Protein AF-A0A926H429-F1 (afdb_monomer)

Mean predicted aligned error: 6.41 Å

Structure (mmCIF, N/CA/C/O backbone):
data_AF-A0A926H429-F1
#
_entry.id   AF-A0A926H429-F1
#
loop_
_atom_site.group_PDB
_atom_site.id
_atom_site.type_symbol
_atom_site.label_atom_id
_atom_site.label_alt_id
_atom_site.label_comp_id
_atom_site.label_asym_id
_atom_site.label_entity_id
_atom_site.label_seq_id
_atom_site.pdbx_PDB_ins_code
_atom_site.Cartn_x
_atom_site.Cartn_y
_atom_site.Cartn_z
_atom_site.occupancy
_atom_site.B_iso_or_equiv
_atom_site.auth_seq_id
_atom_site.auth_comp_id
_atom_site.auth_asym_id
_atom_site.auth_atom_id
_atom_site.pdbx_PDB_model_num
ATOM 1 N N . MET A 1 1 ? 38.463 -1.311 16.384 1.00 54.84 1 MET A N 1
ATOM 2 C CA . MET A 1 1 ? 37.223 -0.515 16.205 1.00 54.84 1 MET A CA 1
ATOM 3 C C . MET A 1 1 ? 37.192 0.296 14.912 1.00 54.84 1 MET A C 1
ATOM 5 O O . MET A 1 1 ? 36.393 -0.049 14.057 1.00 54.84 1 MET A O 1
ATOM 9 N N . LYS A 1 2 ? 38.047 1.313 14.701 1.00 49.75 2 LYS A N 1
ATOM 10 C CA . LYS A 1 2 ? 37.961 2.190 13.506 1.00 49.75 2 LYS A CA 1
ATOM 11 C C . LYS A 1 2 ? 38.057 1.446 12.157 1.00 49.75 2 LYS A C 1
ATOM 13 O O . LYS A 1 2 ? 37.256 1.702 11.272 1.00 49.75 2 LYS A O 1
ATOM 18 N N . ARG A 1 3 ? 38.967 0.470 12.023 1.00 51.28 3 ARG A N 1
ATOM 19 C CA . ARG A 1 3 ? 39.132 -0.330 10.788 1.00 51.28 3 ARG A CA 1
ATOM 20 C C . ARG A 1 3 ? 37.923 -1.220 10.473 1.00 51.28 3 ARG A C 1
ATOM 22 O O . ARG A 1 3 ? 37.506 -1.286 9.328 1.00 51.28 3 ARG A O 1
ATOM 29 N N . THR A 1 4 ? 37.330 -1.843 11.491 1.00 46.50 4 THR A N 1
ATOM 30 C CA . THR A 1 4 ? 36.124 -2.679 11.360 1.00 46.50 4 THR A CA 1
ATOM 31 C C . THR A 1 4 ? 34.907 -1.855 10.940 1.00 46.50 4 THR A C 1
ATOM 33 O O . THR A 1 4 ? 34.153 -2.281 10.075 1.00 46.50 4 THR A O 1
ATOM 36 N N . VAL A 1 5 ? 34.746 -0.650 11.499 1.00 46.00 5 VAL A N 1
ATOM 37 C CA . VAL A 1 5 ? 33.667 0.278 11.117 1.00 46.00 5 VAL A CA 1
ATOM 38 C C . VAL A 1 5 ? 33.829 0.744 9.668 1.00 46.00 5 VAL A C 1
ATOM 40 O O . VAL A 1 5 ? 32.856 0.746 8.924 1.00 46.00 5 VAL A O 1
ATOM 43 N N . ILE A 1 6 ? 35.053 1.066 9.236 1.00 56.59 6 ILE A N 1
ATOM 44 C CA . ILE A 1 6 ? 35.342 1.448 7.843 1.00 56.59 6 ILE A CA 1
ATOM 45 C C . ILE A 1 6 ? 35.036 0.293 6.879 1.00 56.59 6 ILE A C 1
ATOM 47 O O . ILE A 1 6 ? 34.411 0.513 5.848 1.00 56.59 6 ILE A O 1
ATOM 51 N N . LEU A 1 7 ? 35.412 -0.941 7.227 1.00 55.62 7 LEU A N 1
ATOM 52 C CA . LEU A 1 7 ? 35.120 -2.123 6.412 1.00 55.62 7 LEU A CA 1
ATOM 53 C C . LEU A 1 7 ? 33.614 -2.394 6.293 1.00 55.62 7 LEU A C 1
ATOM 55 O O . LEU A 1 7 ? 33.130 -2.661 5.199 1.00 55.62 7 LEU A O 1
ATOM 59 N N . LEU A 1 8 ? 32.859 -2.273 7.389 1.00 49.41 8 LEU A N 1
ATOM 60 C CA . LEU A 1 8 ? 31.399 -2.420 7.373 1.00 49.41 8 LEU A CA 1
ATOM 61 C C . LEU A 1 8 ? 30.715 -1.317 6.557 1.00 49.41 8 LEU A C 1
ATOM 63 O O . LEU A 1 8 ? 29.769 -1.599 5.823 1.00 49.41 8 LEU A O 1
ATOM 67 N N . LEU A 1 9 ? 31.207 -0.078 6.643 1.00 51.53 9 LEU A N 1
ATOM 68 C CA . LEU A 1 9 ? 30.719 1.031 5.822 1.00 51.53 9 LEU A CA 1
ATOM 69 C C . LEU A 1 9 ? 30.998 0.788 4.341 1.00 51.53 9 LEU A C 1
ATOM 71 O O . LEU A 1 9 ? 30.089 0.944 3.536 1.00 51.53 9 LEU A O 1
ATOM 75 N N . LEU A 1 10 ? 32.207 0.349 3.983 1.00 66.94 10 LEU A N 1
ATOM 76 C CA . LEU A 1 10 ? 32.551 0.015 2.601 1.00 66.94 10 LEU A CA 1
ATOM 77 C C . LEU A 1 10 ? 31.688 -1.132 2.073 1.00 66.94 10 LEU A C 1
ATOM 79 O O . LEU A 1 10 ? 31.118 -0.995 1.001 1.00 66.94 10 LEU A O 1
ATOM 83 N N . LEU A 1 11 ? 31.497 -2.206 2.842 1.00 69.44 11 LEU A N 1
ATOM 84 C CA . LEU A 1 11 ? 30.615 -3.314 2.455 1.00 69.44 11 LEU A CA 1
ATOM 85 C C . LEU A 1 11 ? 29.158 -2.870 2.300 1.00 69.44 11 LEU A C 1
ATOM 87 O O . LEU A 1 11 ? 28.489 -3.303 1.367 1.00 69.44 11 LEU A O 1
ATOM 91 N N . THR A 1 12 ? 28.676 -1.979 3.167 1.00 62.28 12 THR A N 1
ATOM 92 C CA . THR A 1 12 ? 27.324 -1.413 3.059 1.00 62.28 12 THR A CA 1
ATOM 93 C C . THR A 1 12 ? 27.204 -0.523 1.824 1.00 62.28 12 THR A C 1
ATOM 95 O O . THR A 1 12 ? 26.247 -0.661 1.075 1.00 62.28 12 THR A O 1
ATOM 98 N N . ILE A 1 13 ? 28.184 0.347 1.561 1.00 69.25 13 ILE A N 1
ATOM 99 C CA . ILE A 1 13 ? 28.213 1.220 0.377 1.00 69.25 13 ILE A CA 1
ATOM 100 C C . ILE A 1 13 ? 28.286 0.381 -0.899 1.00 69.25 13 ILE A C 1
ATOM 102 O O . ILE A 1 13 ? 27.519 0.623 -1.823 1.00 69.25 13 ILE A O 1
ATOM 106 N N . THR A 1 14 ? 29.149 -0.634 -0.946 1.00 71.25 14 THR A N 1
ATOM 107 C CA . THR A 1 14 ? 29.257 -1.562 -2.077 1.00 71.25 14 THR A CA 1
ATOM 108 C C . THR A 1 14 ? 27.971 -2.364 -2.257 1.00 71.25 14 THR A C 1
ATOM 110 O O . THR A 1 14 ? 27.504 -2.492 -3.383 1.00 71.25 14 THR A O 1
ATOM 113 N N . TYR A 1 15 ? 27.347 -2.846 -1.179 1.00 72.25 15 TYR A N 1
ATOM 114 C CA . TYR A 1 15 ? 26.047 -3.516 -1.243 1.00 72.25 15 TYR A CA 1
ATOM 115 C C . TYR A 1 15 ? 24.962 -2.589 -1.798 1.00 72.25 15 TYR A C 1
ATOM 117 O O . TYR A 1 15 ? 24.266 -2.975 -2.727 1.00 72.25 15 TYR A O 1
ATOM 125 N N . LEU A 1 16 ? 24.855 -1.358 -1.290 1.00 63.78 16 LEU A N 1
ATOM 126 C CA . LEU A 1 16 ? 23.903 -0.353 -1.773 1.00 63.78 16 LEU A CA 1
ATOM 127 C C . LEU A 1 16 ? 24.189 0.058 -3.229 1.00 63.78 16 LEU A C 1
ATOM 129 O O . LEU A 1 16 ? 23.260 0.304 -3.996 1.00 63.78 16 LEU A O 1
ATOM 133 N N . ALA A 1 17 ? 25.458 0.096 -3.643 1.00 65.25 17 ALA A N 1
ATOM 134 C CA . ALA A 1 17 ? 25.847 0.361 -5.025 1.00 65.25 17 ALA A CA 1
ATOM 135 C C . ALA A 1 17 ? 25.466 -0.808 -5.949 1.00 65.25 17 ALA A C 1
ATOM 137 O O . ALA A 1 17 ? 24.884 -0.592 -7.004 1.00 65.25 17 ALA A O 1
ATOM 138 N N . ILE A 1 18 ? 25.703 -2.056 -5.540 1.00 68.94 18 ILE A N 1
ATOM 139 C CA . ILE A 1 18 ? 25.273 -3.241 -6.298 1.00 68.94 18 ILE A CA 1
ATOM 140 C C . ILE A 1 18 ? 23.740 -3.317 -6.358 1.00 68.94 18 ILE A C 1
ATOM 142 O O . ILE A 1 18 ? 23.181 -3.589 -7.416 1.00 68.94 18 ILE A O 1
ATOM 146 N N . ASP A 1 19 ? 23.055 -3.035 -5.248 1.00 66.12 19 ASP A N 1
ATOM 147 C CA . ASP A 1 19 ? 21.589 -3.021 -5.144 1.00 66.12 19 ASP A CA 1
ATOM 148 C C . ASP A 1 19 ? 20.951 -1.951 -6.048 1.00 66.12 19 ASP A C 1
ATOM 150 O O . ASP A 1 19 ? 19.854 -2.162 -6.554 1.00 66.12 19 ASP A O 1
ATOM 154 N N . THR A 1 20 ? 21.647 -0.836 -6.303 1.00 64.38 20 THR A N 1
ATOM 155 C CA . THR A 1 20 ? 21.183 0.216 -7.228 1.00 64.38 20 THR A CA 1
ATOM 156 C C . THR A 1 20 ? 21.560 -0.028 -8.686 1.00 64.38 20 THR A C 1
ATOM 158 O O . THR A 1 20 ? 20.794 0.346 -9.573 1.00 64.38 20 THR A O 1
ATOM 161 N N . ILE A 1 21 ? 22.728 -0.623 -8.951 1.00 64.44 21 ILE A N 1
ATOM 162 C CA . ILE A 1 21 ? 23.250 -0.829 -10.313 1.00 64.44 21 ILE A CA 1
ATOM 163 C C . ILE A 1 21 ? 22.661 -2.084 -10.962 1.00 64.44 21 ILE A C 1
ATOM 165 O O . ILE A 1 21 ? 22.561 -2.132 -12.185 1.00 64.44 21 ILE A O 1
ATOM 169 N N . TRP A 1 22 ? 22.249 -3.088 -10.184 1.00 63.03 22 TRP A N 1
ATOM 170 C CA . TRP A 1 22 ? 21.679 -4.319 -10.728 1.00 63.03 22 TRP A CA 1
ATOM 171 C C . TRP A 1 22 ? 20.154 -4.198 -10.880 1.00 63.03 22 TRP A C 1
ATOM 173 O O . TRP A 1 22 ? 19.442 -4.350 -9.882 1.00 63.03 22 TRP A O 1
ATOM 183 N N . PRO A 1 23 ? 19.613 -3.950 -12.092 1.00 60.31 23 PRO A N 1
ATOM 184 C CA . PRO A 1 23 ? 18.172 -3.856 -12.281 1.00 60.31 23 PRO A CA 1
ATOM 185 C C . PRO A 1 23 ? 17.517 -5.185 -11.898 1.00 60.31 23 PRO A C 1
ATOM 187 O O . PRO A 1 23 ? 17.791 -6.234 -12.485 1.00 60.31 23 PRO A O 1
ATOM 190 N N . ARG A 1 24 ? 16.650 -5.145 -10.884 1.00 71.62 24 ARG A N 1
ATOM 191 C CA . ARG A 1 24 ? 15.821 -6.283 -10.487 1.00 71.62 24 ARG A CA 1
ATOM 192 C C . ARG A 1 24 ? 14.430 -6.071 -11.054 1.00 71.62 24 ARG A C 1
ATOM 194 O O . ARG A 1 24 ? 13.595 -5.435 -10.429 1.00 71.62 24 ARG A O 1
ATOM 201 N N . THR A 1 25 ? 14.176 -6.618 -12.235 1.00 78.88 25 THR A N 1
ATOM 202 C CA . THR A 1 25 ? 12.802 -6.735 -12.724 1.00 78.88 25 THR A CA 1
ATOM 203 C C . THR A 1 25 ? 12.185 -8.020 -12.184 1.00 78.88 25 THR A C 1
ATOM 205 O O . THR A 1 25 ? 12.783 -9.104 -12.211 1.00 78.88 25 THR A O 1
ATOM 208 N N . SER A 1 26 ? 10.973 -7.907 -11.667 1.00 82.75 26 SER A N 1
ATOM 209 C CA . SER A 1 26 ? 10.208 -9.000 -11.090 1.00 82.75 26 SER A CA 1
ATOM 210 C C . SER A 1 26 ? 8.850 -9.119 -11.770 1.00 82.75 26 SER A C 1
ATOM 212 O O . SER A 1 26 ? 8.346 -8.180 -12.386 1.00 82.75 26 SER A O 1
ATOM 214 N N . ASN A 1 27 ? 8.271 -10.312 -11.700 1.00 88.50 27 ASN A N 1
ATOM 215 C CA . ASN A 1 27 ? 6.869 -10.482 -12.023 1.00 88.50 27 ASN A CA 1
ATOM 216 C C . ASN A 1 27 ? 6.051 -9.956 -10.839 1.00 88.50 27 ASN A C 1
ATOM 218 O O . ASN A 1 27 ? 6.129 -10.521 -9.747 1.00 88.50 27 ASN A O 1
ATOM 222 N N . LEU A 1 28 ? 5.261 -8.903 -11.055 1.00 88.81 28 LEU A N 1
ATOM 223 C CA . LEU A 1 28 ? 4.440 -8.298 -10.001 1.00 88.81 28 LEU A CA 1
ATOM 224 C C . LEU A 1 28 ? 3.386 -9.258 -9.445 1.00 88.81 28 LEU A C 1
ATOM 226 O O . LEU A 1 28 ? 2.867 -9.036 -8.358 1.00 88.81 28 LEU A O 1
ATOM 230 N N . ARG A 1 29 ? 3.070 -10.327 -10.179 1.00 91.81 29 ARG A N 1
ATOM 231 C CA . ARG A 1 29 ? 2.096 -11.351 -9.787 1.00 91.81 29 ARG A CA 1
ATOM 232 C C . ARG A 1 29 ? 2.668 -12.353 -8.775 1.00 91.81 29 ARG A C 1
ATOM 234 O O . ARG A 1 29 ? 1.898 -13.022 -8.086 1.00 91.81 29 ARG A O 1
ATOM 241 N N . ASP A 1 30 ? 3.995 -12.412 -8.633 1.00 89.75 30 ASP A N 1
ATOM 242 C CA . ASP A 1 30 ? 4.717 -13.353 -7.767 1.00 89.75 30 ASP A CA 1
ATOM 243 C C . ASP A 1 30 ? 4.874 -12.818 -6.328 1.00 89.75 30 ASP A C 1
ATOM 245 O O . ASP A 1 30 ? 5.980 -12.768 -5.777 1.00 89.75 30 ASP A O 1
ATOM 249 N N . PHE A 1 31 ? 3.770 -12.416 -5.698 1.00 92.31 31 PHE A N 1
ATOM 250 C CA . PHE A 1 31 ? 3.749 -12.007 -4.291 1.00 92.31 31 PHE A CA 1
ATOM 251 C C . PHE A 1 31 ? 3.086 -13.062 -3.404 1.00 92.31 31 PHE A C 1
ATOM 253 O O . PHE A 1 31 ? 2.260 -13.858 -3.847 1.00 92.31 31 PHE A O 1
ATOM 260 N N . LYS A 1 32 ? 3.424 -13.061 -2.111 1.00 93.88 32 LYS A N 1
ATOM 261 C CA . LYS A 1 32 ? 2.767 -13.915 -1.114 1.00 93.88 32 LYS A CA 1
ATOM 262 C C . LYS A 1 32 ? 1.622 -13.136 -0.463 1.00 93.88 32 LYS A C 1
ATOM 264 O O . LYS A 1 32 ? 1.904 -12.226 0.317 1.00 93.88 32 LYS A O 1
ATOM 269 N N . PRO A 1 33 ? 0.344 -13.469 -0.726 1.00 94.44 33 PRO A N 1
ATOM 270 C CA . PRO A 1 33 ? -0.780 -12.647 -0.276 1.00 94.44 33 PRO A CA 1
ATOM 271 C C . PRO A 1 33 ? -0.846 -12.502 1.249 1.00 94.44 33 PRO A C 1
ATOM 273 O O . PRO A 1 33 ? -1.168 -11.427 1.738 1.00 94.44 33 PRO A O 1
ATOM 276 N N . ALA A 1 34 ? -0.478 -13.543 2.004 1.00 93.75 34 ALA A N 1
ATOM 277 C CA . ALA A 1 34 ? -0.443 -13.488 3.467 1.00 93.75 34 ALA A CA 1
ATOM 278 C C . ALA A 1 34 ? 0.632 -12.524 4.005 1.00 93.75 34 ALA A C 1
ATOM 280 O O . ALA A 1 34 ? 0.371 -11.766 4.938 1.00 93.75 34 ALA A O 1
ATOM 281 N N . ASP A 1 35 ? 1.824 -12.511 3.397 1.00 94.00 35 ASP A N 1
ATOM 282 C CA . ASP A 1 35 ? 2.909 -11.615 3.813 1.00 94.00 35 ASP A CA 1
ATOM 283 C C . ASP A 1 35 ? 2.564 -10.155 3.506 1.00 94.00 35 ASP A C 1
ATOM 285 O O . ASP A 1 35 ? 2.779 -9.280 4.348 1.00 94.00 35 ASP A O 1
ATOM 289 N N . VAL A 1 36 ? 1.994 -9.904 2.322 1.00 95.19 36 VAL A N 1
ATOM 290 C CA . VAL A 1 36 ? 1.543 -8.569 1.908 1.00 95.19 36 VAL A CA 1
ATOM 291 C C . VAL A 1 36 ? 0.416 -8.082 2.818 1.00 95.19 36 VAL A C 1
ATOM 293 O O . VAL A 1 36 ? 0.510 -6.975 3.338 1.00 95.19 36 VAL A O 1
ATOM 296 N N . ALA A 1 37 ? -0.593 -8.911 3.103 1.00 94.81 37 ALA A N 1
ATOM 297 C CA . ALA A 1 37 ? -1.701 -8.542 3.984 1.00 94.81 37 ALA A CA 1
ATOM 298 C C . ALA A 1 37 ? -1.254 -8.198 5.408 1.00 94.81 37 ALA A C 1
ATOM 300 O O . ALA A 1 37 ? -1.692 -7.188 5.969 1.00 94.81 37 ALA A O 1
ATOM 301 N N . ARG A 1 38 ? -0.347 -9.003 5.975 1.00 95.38 38 ARG A N 1
ATOM 302 C CA . ARG A 1 38 ? 0.221 -8.739 7.299 1.00 95.38 38 ARG A CA 1
ATOM 303 C C . ARG A 1 38 ? 0.955 -7.400 7.315 1.00 95.38 38 ARG A C 1
ATOM 305 O O . ARG A 1 38 ? 0.688 -6.583 8.189 1.00 95.38 38 ARG A O 1
ATOM 312 N N . LEU A 1 39 ? 1.853 -7.166 6.352 1.00 93.06 39 LEU A N 1
ATOM 313 C CA . LEU A 1 39 ? 2.643 -5.932 6.264 1.00 93.06 39 LEU A CA 1
ATOM 314 C C . LEU A 1 39 ? 1.777 -4.694 5.990 1.00 93.06 39 LEU A C 1
ATOM 316 O O . LEU A 1 39 ? 2.037 -3.646 6.576 1.00 93.06 39 LEU A O 1
ATOM 320 N N . ASP A 1 40 ? 0.743 -4.815 5.156 1.00 93.12 40 ASP A N 1
ATOM 321 C CA . ASP A 1 40 ? -0.223 -3.746 4.873 1.00 93.12 40 ASP A CA 1
ATOM 322 C C . ASP A 1 40 ? -0.997 -3.373 6.149 1.00 93.12 40 ASP A C 1
ATOM 324 O O . ASP A 1 40 ? -1.024 -2.209 6.550 1.00 93.12 40 ASP A O 1
ATOM 328 N N . THR A 1 41 ? -1.508 -4.365 6.885 1.00 94.25 41 THR A N 1
ATOM 329 C CA . THR A 1 41 ? -2.197 -4.136 8.170 1.00 94.25 41 THR A CA 1
ATOM 330 C C . THR A 1 41 ? -1.282 -3.470 9.196 1.00 94.25 41 THR A C 1
ATOM 332 O O . THR A 1 41 ? -1.626 -2.462 9.817 1.00 94.25 41 THR A O 1
ATOM 335 N N . GLU A 1 42 ? -0.085 -4.023 9.356 1.00 92.50 42 GLU A N 1
ATOM 336 C CA . GLU A 1 42 ? 0.951 -3.527 10.250 1.00 92.50 42 GLU A CA 1
ATOM 337 C C . GLU A 1 42 ? 1.342 -2.074 9.942 1.00 92.50 42 GLU A C 1
ATOM 339 O O . GLU A 1 42 ? 1.545 -1.274 10.864 1.00 92.50 42 GLU A O 1
ATOM 344 N N . MET A 1 43 ? 1.431 -1.736 8.654 1.00 91.94 43 MET A N 1
ATOM 345 C CA . MET A 1 43 ? 1.688 -0.387 8.165 1.00 91.94 43 MET A CA 1
ATOM 346 C C . MET A 1 43 ? 0.533 0.557 8.518 1.00 91.94 43 MET A C 1
ATOM 348 O O . MET A 1 43 ? 0.787 1.652 9.027 1.00 91.94 43 MET A O 1
ATOM 352 N N . TRP A 1 44 ? -0.725 0.153 8.296 1.00 91.25 44 TRP A N 1
ATOM 353 C CA . TRP A 1 44 ? -1.901 0.971 8.633 1.00 91.25 44 TRP A CA 1
ATOM 354 C C . TRP A 1 44 ? -1.927 1.283 10.122 1.00 91.25 44 TRP A C 1
ATOM 356 O O . TRP A 1 44 ? -2.103 2.440 10.512 1.00 91.25 44 TRP A O 1
ATOM 366 N N . GLN A 1 45 ? -1.694 0.268 10.951 1.00 91.75 45 GLN A N 1
ATOM 367 C CA . GLN A 1 45 ? -1.654 0.433 12.395 1.00 91.75 45 GLN A CA 1
ATOM 368 C C . GLN A 1 45 ? -0.575 1.441 12.805 1.00 91.75 45 GLN A C 1
ATOM 370 O O . GLN A 1 45 ? -0.871 2.401 13.513 1.00 91.75 45 GLN A O 1
ATOM 375 N N . SER A 1 46 ? 0.657 1.307 12.303 1.00 88.12 46 SER A N 1
ATOM 376 C CA . SER A 1 46 ? 1.733 2.262 12.605 1.00 88.12 46 SER A CA 1
ATOM 377 C C . SER A 1 46 ? 1.465 3.672 12.085 1.00 88.12 46 SER A C 1
ATOM 379 O O . SER A 1 46 ? 1.854 4.641 12.742 1.00 88.12 46 SER A O 1
ATOM 381 N N . TYR A 1 47 ? 0.814 3.811 10.927 1.00 84.38 47 TYR A N 1
ATOM 382 C CA . TYR A 1 47 ? 0.427 5.109 10.378 1.00 84.38 47 TYR A CA 1
ATOM 383 C C . TYR A 1 47 ? -0.526 5.848 11.320 1.00 84.38 47 TYR A C 1
ATOM 385 O O . TYR A 1 47 ? -0.292 7.016 11.649 1.00 84.38 47 TYR A O 1
ATOM 393 N N . TYR A 1 48 ? -1.555 5.160 11.816 1.00 84.12 48 TYR A N 1
ATOM 394 C CA . TYR A 1 48 ? -2.538 5.766 12.712 1.00 84.12 48 TYR A CA 1
ATOM 395 C C . TYR A 1 48 ? -2.041 5.923 14.152 1.00 84.12 48 TYR A C 1
ATOM 397 O O . TYR A 1 48 ? -2.340 6.945 14.772 1.00 84.12 48 TYR A O 1
ATOM 405 N N . ASP A 1 49 ? -1.185 5.017 14.627 1.00 86.62 49 ASP A N 1
ATOM 406 C CA . ASP A 1 49 ? -0.471 5.130 15.908 1.00 86.62 49 ASP A CA 1
ATOM 407 C C . ASP A 1 49 ? 0.656 6.184 15.879 1.00 86.62 49 ASP A C 1
ATOM 409 O O . ASP A 1 49 ? 1.312 6.424 16.893 1.00 86.62 49 ASP A O 1
ATOM 413 N N . ARG A 1 50 ? 0.926 6.804 14.719 1.00 84.38 50 ARG A N 1
ATOM 414 C CA . ARG A 1 50 ? 2.010 7.783 14.494 1.00 84.38 50 ARG A CA 1
ATOM 415 C C . ARG A 1 50 ? 3.417 7.240 14.797 1.00 84.38 50 ARG A C 1
ATOM 417 O O . ARG A 1 50 ? 4.328 7.997 15.133 1.00 84.38 50 ARG A O 1
ATOM 424 N N . LYS A 1 51 ? 3.634 5.935 14.612 1.00 82.50 51 LYS A N 1
ATOM 425 C CA . LYS A 1 51 ? 4.923 5.248 14.816 1.00 82.50 51 LYS A CA 1
ATOM 426 C C . LYS A 1 51 ? 5.815 5.374 13.576 1.00 82.50 51 LYS A C 1
ATOM 428 O O . LYS A 1 51 ? 6.012 4.411 12.844 1.00 82.50 51 LYS A O 1
ATOM 433 N N . GLN A 1 52 ? 6.362 6.566 13.335 1.00 78.44 52 GLN A N 1
ATOM 434 C CA . GLN A 1 52 ? 7.037 6.935 12.075 1.00 78.44 52 GLN A CA 1
ATOM 435 C C . GLN A 1 52 ? 8.194 6.007 11.662 1.00 78.44 52 GLN A C 1
ATOM 437 O O . GLN A 1 52 ? 8.228 5.553 10.522 1.00 78.44 52 GLN A O 1
ATOM 442 N N . ALA A 1 53 ? 9.120 5.682 12.573 1.00 80.31 53 ALA A N 1
ATOM 443 C CA . ALA A 1 53 ? 10.249 4.800 12.251 1.00 80.31 53 ALA A CA 1
ATOM 444 C C . ALA A 1 53 ? 9.780 3.383 11.870 1.00 80.31 53 ALA A C 1
ATOM 446 O O . ALA A 1 53 ? 10.250 2.808 10.888 1.00 80.31 53 ALA A O 1
ATOM 447 N N . LYS A 1 54 ? 8.796 2.854 12.610 1.00 84.38 54 LYS A N 1
ATOM 448 C CA . LYS A 1 54 ? 8.186 1.547 12.337 1.00 84.38 54 LYS A CA 1
ATOM 449 C C . LYS A 1 54 ? 7.424 1.556 11.008 1.00 84.38 54 LYS A C 1
ATOM 451 O O . LYS A 1 54 ? 7.586 0.632 10.221 1.00 84.38 54 LYS A O 1
ATOM 456 N N . LEU A 1 55 ? 6.674 2.626 10.737 1.00 78.69 55 LEU A N 1
ATOM 457 C CA . LEU A 1 55 ? 5.945 2.837 9.486 1.00 78.69 55 LEU A CA 1
ATOM 458 C C . LEU A 1 55 ? 6.879 2.815 8.271 1.00 78.69 55 LEU A C 1
ATOM 460 O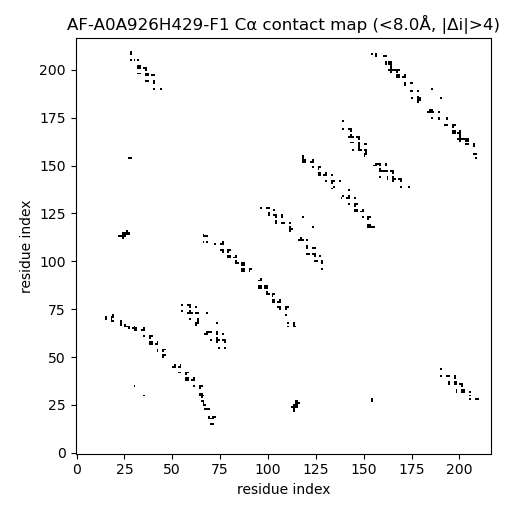 O . LEU A 1 55 ? 6.581 2.132 7.298 1.00 78.69 55 LEU A O 1
ATOM 464 N N . ILE A 1 56 ? 8.008 3.533 8.324 1.00 81.94 56 ILE A N 1
ATOM 465 C CA . ILE A 1 56 ? 8.984 3.549 7.221 1.00 81.94 56 ILE A CA 1
ATOM 466 C C . ILE A 1 56 ? 9.512 2.135 6.972 1.00 81.94 56 ILE A C 1
ATOM 468 O O . ILE A 1 56 ? 9.523 1.676 5.832 1.00 81.94 56 ILE A O 1
ATOM 472 N N . TRP A 1 57 ? 9.899 1.421 8.031 1.00 87.06 57 TRP A N 1
ATOM 473 C CA . TRP A 1 57 ? 10.384 0.048 7.899 1.00 87.06 57 TRP A CA 1
ATOM 474 C C . TRP A 1 57 ? 9.316 -0.900 7.327 1.00 87.06 57 TRP A C 1
ATOM 476 O O . TRP A 1 57 ? 9.629 -1.727 6.469 1.00 87.06 57 TRP A O 1
ATOM 486 N N . GLN A 1 58 ? 8.055 -0.760 7.744 1.00 89.19 58 GLN A N 1
ATOM 487 C CA . GLN A 1 58 ? 6.935 -1.562 7.238 1.00 89.19 58 GLN A CA 1
ATOM 488 C C . GLN A 1 58 ? 6.597 -1.239 5.780 1.00 89.19 58 GLN A C 1
ATOM 490 O O . GLN A 1 58 ? 6.394 -2.168 5.011 1.00 89.19 58 GLN A O 1
ATOM 495 N N . LEU A 1 59 ? 6.619 0.035 5.371 1.00 85.94 59 LEU A N 1
ATOM 496 C CA . LEU A 1 59 ? 6.453 0.452 3.971 1.00 85.94 59 LEU A CA 1
ATOM 497 C C . LEU A 1 59 ? 7.537 -0.151 3.074 1.00 85.94 59 LEU A C 1
ATOM 499 O O . LEU A 1 59 ? 7.243 -0.745 2.040 1.00 85.94 59 LEU A O 1
ATOM 503 N N . VAL A 1 60 ? 8.800 -0.038 3.492 1.00 88.38 60 VAL A N 1
ATOM 504 C CA . VAL A 1 60 ? 9.928 -0.618 2.754 1.00 88.38 60 VAL A CA 1
ATOM 505 C C . VAL A 1 60 ? 9.785 -2.137 2.668 1.00 88.38 60 VAL A C 1
ATOM 507 O O . VAL A 1 60 ? 9.956 -2.715 1.597 1.00 88.38 60 VAL A O 1
ATOM 510 N N . SER A 1 61 ? 9.423 -2.792 3.771 1.00 89.88 61 SER A N 1
ATOM 511 C CA . SER A 1 61 ? 9.204 -4.241 3.802 1.00 89.88 61 SER A CA 1
ATOM 512 C C . SER A 1 61 ? 8.029 -4.668 2.920 1.00 89.88 61 SER A C 1
ATOM 514 O O . SER A 1 61 ? 8.140 -5.675 2.225 1.00 89.88 61 SER A O 1
ATOM 516 N N . LEU A 1 62 ? 6.942 -3.891 2.897 1.00 89.38 62 LEU A N 1
ATOM 517 C CA . LEU A 1 62 ? 5.767 -4.124 2.060 1.00 89.38 62 LEU A CA 1
ATOM 518 C C . LEU A 1 62 ? 6.135 -4.075 0.577 1.00 89.38 62 LEU A C 1
ATOM 520 O O . LEU A 1 62 ? 5.890 -5.045 -0.132 1.00 89.38 62 LEU A O 1
ATOM 524 N N . PHE A 1 63 ? 6.813 -3.019 0.119 1.00 89.81 63 PHE A N 1
ATOM 525 C CA . PHE A 1 63 ? 7.230 -2.921 -1.286 1.00 89.81 63 PHE A CA 1
ATOM 526 C C . PHE A 1 63 ? 8.193 -4.033 -1.697 1.00 89.81 63 PHE A C 1
ATOM 528 O O . PHE A 1 63 ? 8.163 -4.508 -2.830 1.00 89.81 63 PHE A O 1
ATOM 535 N N . ARG A 1 64 ? 9.032 -4.502 -0.773 1.00 90.62 64 ARG A N 1
ATOM 536 C CA . ARG A 1 64 ? 9.900 -5.658 -1.018 1.00 90.62 64 ARG A CA 1
ATOM 537 C C . ARG A 1 64 ? 9.121 -6.968 -1.084 1.00 90.62 64 ARG A C 1
ATOM 539 O O . ARG A 1 64 ? 9.435 -7.804 -1.923 1.00 90.62 64 ARG A O 1
ATOM 546 N N . ALA A 1 65 ? 8.129 -7.163 -0.220 1.00 87.94 65 ALA A N 1
ATOM 547 C CA . ALA A 1 65 ? 7.301 -8.367 -0.214 1.00 87.94 65 ALA A CA 1
ATOM 548 C C . ALA A 1 65 ? 6.377 -8.436 -1.437 1.00 87.94 65 ALA A C 1
ATOM 550 O O . ALA A 1 65 ? 6.182 -9.511 -2.001 1.00 87.94 65 ALA A O 1
ATOM 551 N N . GLN A 1 66 ? 5.840 -7.290 -1.850 1.00 85.12 66 GLN A N 1
ATOM 552 C CA . GLN A 1 66 ? 4.887 -7.189 -2.945 1.00 85.12 66 GLN A CA 1
ATOM 553 C C . GLN A 1 66 ? 5.576 -7.135 -4.314 1.00 85.12 66 GLN A C 1
ATOM 555 O O . GLN A 1 66 ? 5.154 -7.821 -5.236 1.00 85.12 66 GLN A O 1
ATOM 560 N N . TYR A 1 67 ? 6.655 -6.356 -4.445 1.00 83.31 67 TYR A N 1
ATOM 561 C CA . TYR A 1 67 ? 7.275 -6.041 -5.742 1.00 83.31 67 TYR A CA 1
ATOM 562 C C . TYR A 1 67 ? 8.718 -6.525 -5.866 1.00 83.31 67 TYR A C 1
ATOM 564 O O . TYR A 1 67 ? 9.399 -6.204 -6.836 1.00 83.31 67 TYR A O 1
ATOM 572 N N . ARG A 1 68 ? 9.237 -7.236 -4.855 1.00 84.44 68 ARG A N 1
ATOM 573 C CA . ARG A 1 68 ? 10.627 -7.730 -4.808 1.00 84.44 68 ARG A CA 1
ATOM 574 C C . ARG A 1 68 ? 11.679 -6.638 -5.043 1.00 84.44 68 ARG A C 1
ATOM 576 O O . ARG A 1 68 ? 12.803 -6.940 -5.447 1.00 84.44 68 ARG A O 1
ATOM 583 N N . ALA A 1 69 ? 11.316 -5.392 -4.739 1.00 83.56 69 ALA A N 1
ATOM 584 C CA . ALA A 1 69 ? 12.143 -4.219 -4.958 1.00 83.56 69 ALA A CA 1
ATOM 585 C C . ALA A 1 69 ? 13.476 -4.303 -4.201 1.00 83.56 69 ALA A C 1
ATOM 587 O O . ALA A 1 69 ? 13.589 -4.925 -3.136 1.00 83.56 69 ALA A O 1
ATOM 588 N N . SER A 1 70 ? 14.493 -3.635 -4.737 1.00 85.56 70 SER A N 1
ATOM 589 C CA . SER A 1 70 ? 15.751 -3.371 -4.034 1.00 85.56 70 SER A CA 1
ATOM 590 C C . SER A 1 70 ? 15.487 -2.590 -2.731 1.00 85.56 70 SER A C 1
ATOM 592 O O . SER A 1 70 ? 14.427 -1.978 -2.557 1.00 85.56 70 SER A O 1
ATOM 594 N N . TRP A 1 71 ? 16.404 -2.628 -1.761 1.00 82.69 71 TRP A N 1
ATOM 595 C CA . TRP A 1 71 ? 16.226 -1.845 -0.526 1.00 82.69 71 TRP A CA 1
ATOM 596 C C . TRP A 1 71 ? 16.235 -0.348 -0.824 1.00 82.69 71 TRP A C 1
ATOM 598 O O . TRP A 1 71 ? 15.471 0.417 -0.223 1.00 82.69 71 TRP A O 1
ATOM 608 N N . VAL A 1 72 ? 17.068 0.063 -1.779 1.00 85.81 72 VAL A N 1
ATOM 609 C CA . VAL A 1 72 ? 17.164 1.463 -2.185 1.00 85.81 72 VAL A CA 1
ATOM 610 C C . VAL A 1 72 ? 15.887 1.924 -2.881 1.00 85.81 72 VAL A C 1
ATOM 612 O O . VAL A 1 72 ? 15.323 2.944 -2.480 1.00 85.81 72 VAL A O 1
ATOM 615 N N . ASP A 1 73 ? 15.375 1.176 -3.858 1.00 87.50 73 ASP A N 1
ATOM 616 C CA . ASP A 1 73 ? 14.151 1.569 -4.564 1.00 87.50 73 ASP A CA 1
ATOM 617 C C . ASP A 1 73 ? 12.932 1.516 -3.643 1.00 87.50 73 ASP A C 1
ATOM 619 O O . ASP A 1 73 ? 12.130 2.446 -3.658 1.00 87.50 73 ASP A O 1
ATOM 623 N N . ALA A 1 74 ? 12.830 0.516 -2.761 1.00 88.81 74 ALA A N 1
ATOM 624 C CA . ALA A 1 74 ? 11.774 0.464 -1.749 1.00 88.81 74 ALA A CA 1
ATOM 625 C C . ALA A 1 74 ? 11.801 1.681 -0.810 1.00 88.81 74 ALA A C 1
ATOM 627 O O . ALA A 1 74 ? 10.754 2.243 -0.489 1.00 88.81 74 ALA A O 1
ATOM 628 N N . THR A 1 75 ? 12.990 2.148 -0.422 1.00 88.75 75 THR A N 1
ATOM 629 C CA . THR A 1 75 ? 13.138 3.363 0.396 1.00 88.75 75 THR A CA 1
ATOM 630 C C . THR A 1 75 ? 12.730 4.617 -0.375 1.00 88.75 75 THR A C 1
ATOM 632 O O . THR A 1 75 ? 12.027 5.476 0.161 1.00 88.75 75 THR A O 1
ATOM 635 N N . ARG A 1 76 ? 13.118 4.726 -1.652 1.00 92.06 76 ARG A N 1
ATOM 636 C CA . ARG A 1 76 ? 12.724 5.852 -2.516 1.00 92.06 76 ARG A CA 1
ATOM 637 C C . ARG A 1 76 ? 11.214 5.866 -2.754 1.00 92.06 76 ARG A C 1
ATOM 639 O O . ARG A 1 76 ? 10.607 6.930 -2.660 1.00 92.06 76 ARG A O 1
ATOM 646 N N . MET A 1 77 ? 10.607 4.703 -2.984 1.00 91.25 77 MET A N 1
ATOM 647 C CA . MET A 1 77 ? 9.156 4.543 -3.089 1.00 91.25 77 MET A CA 1
ATOM 648 C C . MET A 1 77 ? 8.455 4.982 -1.799 1.00 91.25 77 MET A C 1
ATOM 650 O O . MET A 1 77 ? 7.546 5.806 -1.858 1.00 91.25 77 MET A O 1
ATOM 654 N N . ALA A 1 78 ? 8.929 4.533 -0.632 1.00 88.75 78 ALA A N 1
ATOM 655 C CA . ALA A 1 78 ? 8.371 4.925 0.666 1.00 88.75 78 ALA A CA 1
ATOM 656 C C . ALA A 1 78 ? 8.464 6.432 0.918 1.00 88.75 78 ALA A C 1
ATOM 658 O O . ALA A 1 78 ? 7.508 7.042 1.398 1.00 88.75 78 ALA A O 1
ATOM 659 N N . TYR A 1 79 ? 9.584 7.052 0.544 1.00 89.38 79 TYR A N 1
ATOM 660 C CA . TYR A 1 79 ? 9.752 8.497 0.640 1.00 89.38 79 TYR A CA 1
ATOM 661 C C . TYR A 1 79 ? 8.734 9.255 -0.228 1.00 89.38 79 TYR A C 1
ATOM 663 O O . TYR A 1 79 ? 8.084 10.183 0.260 1.00 89.38 79 TYR A O 1
ATOM 671 N N . GLN A 1 80 ? 8.550 8.850 -1.489 1.00 92.75 80 GLN A N 1
ATOM 672 C CA . GLN A 1 80 ? 7.600 9.507 -2.395 1.00 92.75 80 GLN A CA 1
ATOM 673 C C . GLN A 1 80 ? 6.144 9.291 -1.969 1.00 92.75 80 GLN A C 1
ATOM 675 O O . GLN A 1 80 ? 5.382 10.257 -1.910 1.00 92.75 80 GLN A O 1
ATOM 680 N N . ALA A 1 81 ? 5.779 8.068 -1.576 1.00 88.06 81 ALA A N 1
ATOM 681 C CA . ALA A 1 81 ? 4.455 7.760 -1.037 1.00 88.06 81 ALA A CA 1
ATOM 682 C C . ALA A 1 81 ? 4.155 8.584 0.230 1.00 88.06 81 ALA A C 1
ATOM 684 O O . ALA A 1 81 ? 3.082 9.176 0.360 1.00 88.06 81 ALA A O 1
ATOM 685 N N . GLY A 1 82 ? 5.132 8.714 1.136 1.00 86.25 82 GLY A N 1
ATOM 686 C CA . GLY A 1 82 ? 5.011 9.549 2.332 1.00 86.25 82 GLY A CA 1
ATOM 687 C C . GLY A 1 82 ? 4.797 11.033 2.013 1.00 86.25 82 GLY A C 1
ATOM 688 O O . GLY A 1 82 ? 3.935 11.679 2.617 1.00 86.25 82 GLY A O 1
ATOM 689 N N . ARG A 1 83 ? 5.530 11.580 1.033 1.00 89.50 83 ARG A N 1
ATOM 690 C CA . ARG A 1 83 ? 5.334 12.964 0.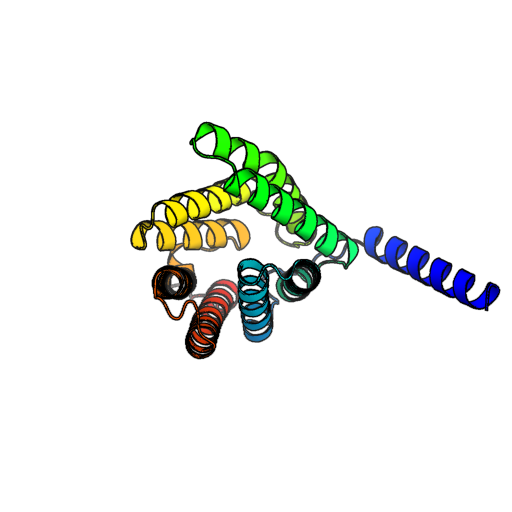563 1.00 89.50 83 ARG A CA 1
ATOM 691 C C . ARG A 1 83 ? 3.958 13.171 -0.054 1.00 89.50 83 ARG A C 1
ATOM 693 O O . ARG A 1 83 ? 3.286 14.138 0.303 1.00 89.50 83 ARG A O 1
ATOM 700 N N . ALA A 1 84 ? 3.536 12.260 -0.929 1.00 90.44 84 ALA A N 1
ATOM 701 C CA . ALA A 1 84 ? 2.217 12.276 -1.548 1.00 90.44 84 ALA A CA 1
ATOM 702 C C . ALA A 1 84 ? 1.113 12.313 -0.477 1.00 90.44 84 ALA A C 1
ATOM 704 O O . ALA A 1 84 ? 0.257 13.201 -0.492 1.00 90.44 84 ALA A O 1
ATOM 705 N N . ALA A 1 85 ? 1.194 11.423 0.517 1.00 85.56 85 ALA A N 1
ATOM 706 C CA . ALA A 1 85 ? 0.238 11.357 1.617 1.00 85.56 85 ALA A CA 1
ATOM 707 C C . ALA A 1 85 ? 0.217 12.641 2.467 1.00 85.56 85 ALA A C 1
ATOM 709 O O . ALA A 1 85 ? -0.857 13.110 2.848 1.00 85.56 85 ALA A O 1
ATOM 710 N N . PHE A 1 86 ? 1.376 13.244 2.754 1.00 85.81 86 PHE A N 1
ATOM 711 C CA . PHE A 1 86 ? 1.447 14.499 3.512 1.00 85.81 86 PHE A CA 1
ATOM 712 C C . PHE A 1 86 ? 0.820 15.673 2.748 1.00 85.81 86 PHE A C 1
ATOM 714 O O . PHE A 1 86 ? 0.032 16.431 3.316 1.00 85.81 86 PHE A O 1
ATOM 721 N N . VAL A 1 87 ? 1.115 15.795 1.450 1.00 90.19 87 VAL A N 1
ATOM 722 C CA . VAL A 1 87 ? 0.516 16.820 0.582 1.00 90.19 87 VAL A CA 1
ATOM 723 C C . VAL A 1 87 ? -0.998 16.632 0.500 1.00 90.19 87 VAL A C 1
ATOM 725 O O . VAL A 1 87 ? -1.745 17.586 0.718 1.00 90.19 87 VAL A O 1
ATOM 728 N N . PHE A 1 88 ? -1.469 15.398 0.301 1.00 89.31 88 PHE A N 1
ATOM 729 C CA . PHE A 1 88 ? -2.900 15.095 0.256 1.00 89.31 88 PHE A CA 1
ATOM 730 C C . PHE A 1 88 ? -3.612 15.379 1.583 1.00 89.31 88 PHE A C 1
ATOM 732 O O . PHE A 1 88 ? -4.744 15.873 1.597 1.00 89.31 88 PHE A O 1
ATOM 739 N N . LYS A 1 89 ? -2.971 15.062 2.714 1.00 85.50 89 LYS A N 1
ATOM 740 C CA . LYS A 1 89 ? -3.497 15.321 4.061 1.00 85.50 89 LYS A CA 1
ATOM 741 C C . LYS A 1 89 ? -3.724 16.812 4.312 1.00 85.50 89 LYS A C 1
ATOM 743 O O . LYS A 1 89 ? -4.721 17.161 4.935 1.00 85.50 89 LYS A O 1
ATOM 748 N N . ASN A 1 90 ? -2.821 17.666 3.833 1.00 87.69 90 ASN A N 1
ATOM 749 C CA . ASN A 1 90 ? -2.906 19.114 4.033 1.00 87.69 90 ASN A CA 1
ATOM 750 C C . ASN A 1 90 ? -3.798 19.816 2.998 1.00 87.69 90 ASN A C 1
ATOM 752 O O . ASN A 1 90 ? -4.283 20.916 3.262 1.00 87.69 90 ASN A O 1
ATOM 756 N N . GLY A 1 91 ? -4.024 19.196 1.838 1.00 90.12 91 GLY A N 1
ATOM 757 C CA . GLY A 1 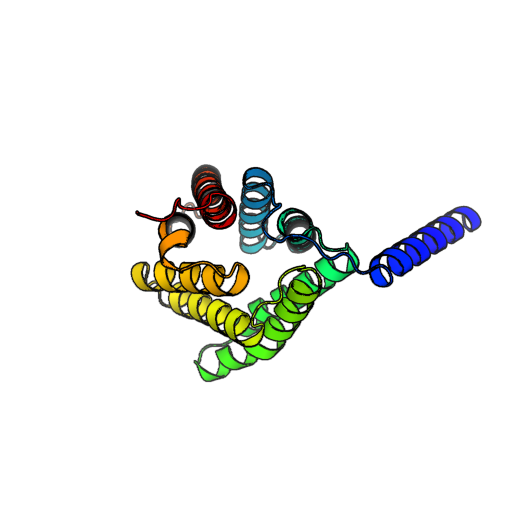91 ? -4.910 19.727 0.807 1.00 90.12 91 GLY A CA 1
ATOM 758 C C . GLY A 1 91 ? -6.378 19.733 1.236 1.00 90.12 91 GLY A C 1
ATOM 759 O O . GLY A 1 91 ? -6.853 18.796 1.886 1.00 90.12 91 GLY A O 1
ATOM 760 N N . LYS A 1 92 ? -7.122 20.770 0.838 1.00 90.88 92 LYS A N 1
ATOM 761 C CA . LYS A 1 92 ? -8.555 20.923 1.157 1.00 90.88 92 LYS A CA 1
ATOM 762 C C . LYS A 1 92 ? -9.433 21.032 -0.085 1.00 90.88 92 LYS A C 1
ATOM 764 O O . LYS A 1 92 ? -10.608 20.690 -0.020 1.00 90.88 92 LYS A O 1
ATOM 769 N N . THR A 1 93 ? -8.867 21.474 -1.200 1.00 91.81 93 THR A N 1
ATOM 770 C CA . THR A 1 93 ? -9.576 21.677 -2.465 1.00 91.81 93 THR A CA 1
ATOM 771 C C . THR A 1 93 ? -9.152 20.644 -3.514 1.00 91.81 93 THR A C 1
ATOM 773 O O . THR A 1 93 ? -8.062 20.078 -3.403 1.00 91.81 93 THR A O 1
ATOM 776 N N . PRO A 1 94 ? -9.959 20.416 -4.570 1.00 89.50 94 PRO A N 1
ATOM 777 C CA . PRO A 1 94 ? -9.543 19.588 -5.703 1.00 89.50 94 PRO A CA 1
ATOM 778 C C . PRO A 1 94 ? -8.203 20.029 -6.313 1.00 89.50 94 PRO A C 1
ATOM 780 O O . PRO A 1 94 ? -7.361 19.190 -6.612 1.00 89.50 94 PRO A O 1
ATOM 783 N N . ALA A 1 95 ? -7.960 21.341 -6.409 1.00 91.44 95 ALA A N 1
ATOM 784 C CA . ALA A 1 95 ? -6.695 21.883 -6.901 1.00 91.44 95 ALA A CA 1
ATOM 785 C C . ALA A 1 95 ? -5.502 21.547 -5.985 1.00 91.44 95 ALA A C 1
ATOM 787 O O . ALA A 1 95 ? -4.392 21.332 -6.467 1.00 91.44 95 ALA A O 1
ATOM 788 N N . ASP A 1 96 ? -5.709 21.453 -4.666 1.00 91.75 96 ASP A N 1
ATOM 789 C CA . ASP A 1 96 ? -4.651 21.014 -3.750 1.00 91.75 96 ASP A CA 1
ATOM 790 C C . ASP A 1 96 ? -4.318 19.529 -3.931 1.00 91.75 96 ASP A C 1
ATOM 792 O O . ASP A 1 96 ? -3.165 19.136 -3.760 1.00 91.75 96 ASP A O 1
ATOM 796 N N . TYR A 1 97 ? -5.313 18.702 -4.268 1.00 91.62 97 TYR A N 1
ATOM 797 C CA . TYR A 1 97 ? -5.127 17.264 -4.477 1.00 91.62 97 TYR A CA 1
ATOM 798 C C . TYR A 1 97 ? -4.270 16.982 -5.709 1.00 91.62 97 TYR A C 1
ATOM 800 O O . TYR A 1 97 ? -3.438 16.084 -5.676 1.00 91.62 97 TYR A O 1
ATOM 808 N N . GLU A 1 98 ? -4.379 17.802 -6.753 1.00 94.81 98 GLU A N 1
ATOM 809 C CA . GLU A 1 98 ? -3.531 17.698 -7.947 1.00 94.81 98 GLU A CA 1
ATOM 810 C C . GLU A 1 98 ? -2.033 17.854 -7.640 1.00 94.81 98 GLU A C 1
ATOM 812 O O . GLU A 1 98 ? -1.196 17.251 -8.309 1.00 94.81 98 GLU A O 1
ATOM 817 N N . ARG A 1 99 ? -1.662 18.571 -6.566 1.00 95.81 99 ARG A N 1
ATOM 818 C CA . ARG A 1 99 ? -0.254 18.700 -6.135 1.00 95.81 99 ARG A CA 1
ATOM 819 C C . ARG A 1 99 ? 0.370 17.376 -5.686 1.00 95.81 99 ARG A C 1
ATOM 821 O O . ARG A 1 99 ? 1.583 17.305 -5.500 1.00 95.81 99 ARG A O 1
ATOM 828 N N . VAL A 1 100 ? -0.445 16.344 -5.479 1.00 94.31 100 VAL A N 1
ATOM 829 C CA . VAL A 1 100 ? -0.018 14.989 -5.115 1.00 94.31 100 VAL A CA 1
ATOM 830 C C . VAL A 1 100 ? 0.543 14.238 -6.328 1.00 94.31 100 VAL A C 1
ATOM 832 O O . VAL A 1 100 ? 1.452 13.423 -6.168 1.00 94.31 100 VAL A O 1
ATOM 835 N N . ILE A 1 101 ? 0.045 14.537 -7.534 1.00 97.31 101 ILE A N 1
ATOM 836 C CA . ILE A 1 101 ? 0.320 13.770 -8.757 1.00 97.31 101 ILE A CA 1
ATOM 837 C C . ILE A 1 101 ? 1.817 13.614 -9.050 1.00 97.31 101 ILE A C 1
ATOM 839 O O . ILE A 1 101 ? 2.229 12.473 -9.237 1.00 97.31 101 ILE A O 1
ATOM 843 N N . PRO A 1 102 ? 2.672 14.656 -9.000 1.00 97.62 102 PRO A N 1
ATOM 844 C CA . PRO A 1 102 ? 4.098 14.481 -9.300 1.00 97.62 102 PRO A CA 1
ATOM 845 C C . PRO A 1 102 ? 4.807 13.475 -8.375 1.00 97.62 102 PRO A C 1
ATOM 847 O O . PRO A 1 102 ? 5.721 12.760 -8.791 1.00 97.62 102 PRO A O 1
ATOM 850 N N . TYR A 1 103 ? 4.377 13.387 -7.111 1.00 93.88 103 TYR A N 1
ATOM 851 C CA . TYR A 1 103 ? 4.924 12.426 -6.149 1.00 93.88 103 TYR A CA 1
ATOM 852 C C . TYR A 1 103 ? 4.458 11.005 -6.450 1.00 93.88 103 TYR A C 1
ATOM 854 O O . TYR A 1 103 ? 5.264 10.076 -6.399 1.00 93.88 103 TYR A O 1
ATOM 862 N N . LEU A 1 104 ? 3.181 10.844 -6.803 1.00 95.69 104 LEU A N 1
ATOM 863 C CA . LEU A 1 104 ? 2.628 9.555 -7.206 1.00 95.69 104 LEU A CA 1
ATOM 864 C C . LEU A 1 104 ? 3.228 9.070 -8.524 1.00 95.69 104 LEU A C 1
ATOM 866 O O . LEU A 1 104 ? 3.607 7.912 -8.608 1.00 95.69 104 LEU A O 1
ATOM 870 N N . GLU A 1 105 ? 3.403 9.939 -9.518 1.00 97.94 105 GLU A N 1
ATOM 871 C CA . GLU A 1 105 ? 4.072 9.587 -10.774 1.00 97.94 105 GLU A CA 1
ATOM 872 C C . GLU A 1 105 ? 5.518 9.149 -10.528 1.00 97.94 105 GLU A C 1
ATOM 874 O O . GLU A 1 105 ? 5.958 8.149 -11.090 1.00 97.94 105 GLU A O 1
ATOM 879 N N . THR A 1 106 ? 6.250 9.822 -9.632 1.00 96.31 106 THR A N 1
ATOM 880 C CA . THR A 1 106 ? 7.608 9.390 -9.259 1.00 96.31 106 THR A CA 1
ATOM 881 C C . THR A 1 106 ? 7.590 8.029 -8.557 1.00 96.31 106 THR A C 1
ATOM 883 O O . THR A 1 106 ? 8.412 7.168 -8.867 1.00 96.31 106 THR A O 1
ATOM 886 N N . TYR A 1 107 ? 6.656 7.814 -7.626 1.00 94.00 107 TYR A N 1
ATOM 887 C CA . TYR A 1 107 ? 6.460 6.527 -6.952 1.00 94.00 107 TYR A CA 1
ATOM 888 C C . TYR A 1 107 ? 6.148 5.405 -7.955 1.00 94.00 107 TYR A C 1
ATOM 890 O O . TYR A 1 107 ? 6.854 4.398 -7.977 1.00 94.00 107 TYR A O 1
ATOM 898 N N . PHE A 1 108 ? 5.161 5.602 -8.831 1.00 94.69 108 PHE A N 1
ATOM 899 C CA . PHE A 1 108 ? 4.758 4.615 -9.827 1.00 94.69 108 PHE A CA 1
ATOM 900 C C . PHE A 1 108 ? 5.814 4.407 -10.917 1.00 94.69 108 PHE A C 1
ATOM 902 O O . PHE A 1 108 ? 5.942 3.293 -11.399 1.00 94.69 108 PHE A O 1
ATOM 909 N N . THR A 1 109 ? 6.633 5.410 -11.250 1.00 95.06 109 THR A N 1
ATOM 910 C CA . THR A 1 109 ? 7.798 5.230 -12.141 1.00 95.06 109 THR A CA 1
ATOM 911 C C . THR A 1 109 ? 8.844 4.320 -11.501 1.00 95.06 109 THR A C 1
ATOM 913 O O . THR A 1 109 ? 9.404 3.444 -12.153 1.00 95.06 109 THR A O 1
ATOM 916 N N . LEU A 1 110 ? 9.140 4.517 -10.211 1.00 91.69 110 LEU A N 1
ATOM 917 C CA . LEU A 1 110 ? 10.072 3.645 -9.492 1.00 91.69 110 LEU A CA 1
ATOM 918 C C . LEU A 1 110 ? 9.537 2.217 -9.407 1.00 91.69 110 LEU A C 1
ATOM 920 O O . LEU A 1 110 ? 10.324 1.285 -9.536 1.00 91.69 110 LEU A O 1
ATOM 924 N N . PHE A 1 111 ? 8.228 2.073 -9.212 1.00 90.38 111 PHE A N 1
ATOM 925 C CA . PHE A 1 111 ? 7.543 0.791 -9.161 1.00 90.38 111 PHE A CA 1
ATOM 926 C C . PHE A 1 111 ? 7.534 0.087 -10.530 1.00 90.38 111 PHE A C 1
ATOM 928 O O . PHE A 1 111 ? 7.969 -1.058 -10.625 1.00 90.38 111 PHE A O 1
ATOM 935 N N . GLU A 1 112 ? 7.127 0.774 -11.597 1.00 92.44 112 GLU A N 1
ATOM 936 C CA . GLU A 1 112 ? 7.082 0.241 -12.964 1.00 92.44 112 GLU A CA 1
ATOM 937 C C . GLU A 1 112 ? 8.456 -0.265 -13.422 1.00 92.44 112 GLU A C 1
ATOM 939 O O . GLU A 1 112 ? 8.548 -1.371 -13.946 1.00 92.44 112 GLU A O 1
ATOM 944 N N . ARG A 1 113 ? 9.544 0.439 -13.077 1.00 89.31 113 ARG A N 1
ATOM 945 C CA . ARG A 1 113 ? 10.923 -0.003 -13.361 1.00 89.31 113 ARG A CA 1
ATOM 946 C C . ARG A 1 113 ? 11.306 -1.342 -12.718 1.00 89.31 113 ARG A C 1
ATOM 948 O O . ARG A 1 113 ? 12.278 -1.957 -13.153 1.00 89.31 113 ARG A O 1
ATOM 955 N N . GLN A 1 114 ? 10.602 -1.775 -11.669 1.00 84.38 114 GLN A N 1
ATOM 956 C CA . GLN A 1 114 ? 10.796 -3.091 -11.042 1.00 84.38 114 GLN A CA 1
ATOM 957 C C . GLN A 1 114 ? 9.908 -4.173 -11.669 1.00 84.38 114 GLN A C 1
ATOM 959 O O . GLN A 1 114 ? 10.024 -5.341 -11.297 1.00 84.38 114 GLN A O 1
ATOM 964 N N . SER A 1 115 ? 9.017 -3.816 -12.591 1.00 88.25 115 SER A N 1
ATOM 965 C CA . SER A 1 115 ? 8.125 -4.744 -13.275 1.00 88.25 115 SER A CA 1
ATOM 966 C C . SER A 1 115 ? 8.766 -5.296 -14.545 1.00 88.25 115 SER A C 1
ATOM 968 O O . SER A 1 115 ? 9.513 -4.614 -15.242 1.00 88.25 115 SER A O 1
ATOM 970 N N . ARG A 1 116 ? 8.458 -6.552 -14.874 1.00 90.31 116 ARG A N 1
ATOM 971 C CA . ARG A 1 116 ? 8.710 -7.113 -16.214 1.00 90.31 116 ARG A CA 1
ATOM 972 C C . ARG A 1 116 ? 7.648 -6.703 -17.235 1.00 90.31 116 ARG A C 1
ATOM 974 O O . ARG A 1 116 ? 7.913 -6.765 -18.430 1.00 90.31 116 ARG A O 1
ATOM 981 N N . GLU A 1 117 ? 6.467 -6.317 -16.763 1.00 89.81 117 GLU A N 1
ATOM 982 C CA . GLU A 1 117 ? 5.333 -5.874 -17.576 1.00 89.81 117 GLU A CA 1
ATOM 983 C C . GLU A 1 117 ? 5.088 -4.381 -17.291 1.00 89.81 117 GLU A C 1
ATOM 985 O O . GLU A 1 117 ? 4.696 -4.041 -16.169 1.00 89.81 117 GLU A O 1
ATOM 990 N N . PRO A 1 118 ? 5.373 -3.477 -18.244 1.00 91.75 118 PRO A N 1
ATOM 991 C CA . PRO A 1 118 ? 5.221 -2.042 -18.030 1.00 91.75 118 PRO A CA 1
ATOM 992 C C . PRO A 1 118 ? 3.740 -1.653 -17.961 1.00 91.75 118 PRO A C 1
ATOM 994 O O . PRO A 1 118 ? 2.951 -2.063 -18.812 1.00 91.75 118 PRO A O 1
ATOM 997 N N . PHE A 1 119 ? 3.376 -0.792 -17.009 1.00 94.81 119 PHE A N 1
ATOM 998 C CA . PHE A 1 119 ? 2.022 -0.244 -16.873 1.00 94.81 119 PHE A CA 1
ATOM 999 C C . PHE A 1 119 ? 1.997 1.282 -17.024 1.00 94.81 119 PHE A C 1
ATOM 1001 O O . PHE A 1 119 ? 3.015 1.966 -16.928 1.00 94.81 119 PHE A O 1
ATOM 1008 N N . ASP A 1 120 ? 0.810 1.846 -17.264 1.00 97.12 120 ASP A N 1
ATOM 1009 C CA . ASP A 1 120 ? 0.648 3.295 -17.413 1.00 97.12 120 ASP A CA 1
ATOM 1010 C C . ASP A 1 120 ? 0.782 4.002 -16.055 1.00 97.12 120 ASP A C 1
ATOM 1012 O O . ASP A 1 120 ? -0.168 4.095 -15.275 1.00 97.12 120 ASP A O 1
ATOM 1016 N N . VAL A 1 121 ? 1.983 4.524 -15.796 1.00 97.56 121 VAL A N 1
ATOM 1017 C CA . VAL A 1 121 ? 2.350 5.280 -14.588 1.00 97.56 121 VAL A CA 1
ATOM 1018 C C . VAL A 1 121 ? 1.408 6.454 -14.327 1.00 97.56 121 VAL A C 1
ATOM 1020 O O . VAL A 1 121 ? 1.006 6.680 -13.183 1.00 97.56 121 VAL A O 1
ATOM 1023 N N . ARG A 1 122 ? 1.043 7.213 -15.368 1.00 97.94 122 ARG A N 1
ATOM 1024 C CA . ARG A 1 122 ? 0.176 8.389 -15.211 1.00 97.94 122 ARG A CA 1
ATOM 1025 C C . ARG A 1 122 ? -1.224 7.957 -14.826 1.00 97.94 122 ARG A C 1
ATOM 1027 O O . ARG A 1 122 ? -1.821 8.532 -13.917 1.00 97.94 122 ARG A O 1
ATOM 1034 N N . ARG A 1 123 ? -1.740 6.921 -15.485 1.00 97.94 123 ARG A N 1
ATOM 1035 C CA . ARG A 1 123 ? -3.050 6.364 -15.158 1.00 97.94 123 ARG A CA 1
ATOM 1036 C C . ARG A 1 123 ? -3.069 5.783 -13.744 1.00 97.94 123 ARG A C 1
ATOM 1038 O O . ARG A 1 123 ? -4.018 6.074 -13.026 1.00 97.94 123 ARG A O 1
ATOM 1045 N N . ALA A 1 124 ? -2.019 5.075 -13.323 1.00 97.44 124 ALA A N 1
ATOM 1046 C CA . ALA A 1 124 ? -1.895 4.521 -11.972 1.00 97.44 124 ALA A CA 1
ATOM 1047 C C . ALA A 1 124 ? -1.888 5.625 -10.897 1.00 97.44 124 ALA A C 1
ATOM 1049 O O . ALA A 1 124 ? -2.662 5.577 -9.941 1.00 97.44 124 ALA A O 1
ATOM 1050 N N . ALA A 1 125 ? -1.102 6.689 -11.100 1.00 97.62 125 ALA A N 1
ATOM 1051 C CA . ALA A 1 125 ? -1.079 7.851 -10.209 1.00 97.62 125 ALA A CA 1
ATOM 1052 C C . ALA A 1 125 ? -2.451 8.542 -10.103 1.00 97.62 125 ALA A C 1
ATOM 1054 O O . ALA A 1 125 ? -2.863 8.984 -9.027 1.00 97.62 125 ALA A O 1
ATOM 1055 N N . ARG A 1 126 ? -3.183 8.623 -11.220 1.00 98.00 126 ARG A N 1
ATOM 1056 C CA . ARG A 1 126 ? -4.529 9.207 -11.273 1.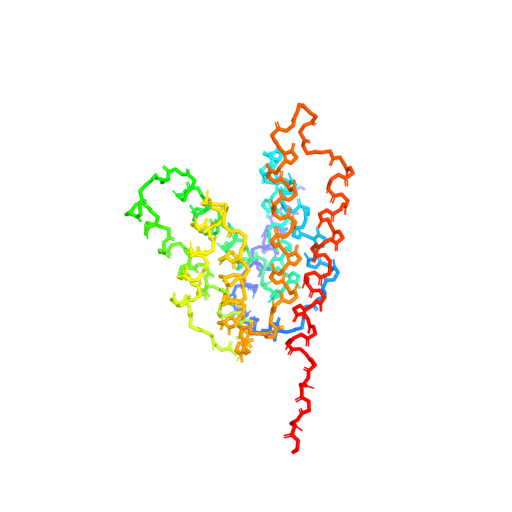00 98.00 126 ARG A CA 1
ATOM 1057 C C . ARG A 1 126 ? -5.565 8.332 -10.567 1.00 98.00 126 ARG A C 1
ATOM 1059 O O . ARG A 1 126 ? -6.406 8.873 -9.847 1.00 98.00 126 ARG A O 1
ATOM 1066 N N . THR A 1 127 ? -5.517 7.011 -10.741 1.00 97.25 127 THR A N 1
ATOM 1067 C CA . THR A 1 127 ? -6.420 6.078 -10.047 1.00 97.25 127 THR A CA 1
ATOM 1068 C C . THR A 1 127 ? -6.148 6.033 -8.544 1.00 97.25 127 THR A C 1
ATOM 1070 O O . THR A 1 127 ? -7.105 6.058 -7.772 1.00 97.25 127 THR A O 1
ATOM 1073 N N . GLU A 1 128 ? -4.880 6.102 -8.127 1.00 96.50 128 GLU A N 1
ATOM 1074 C CA . GLU A 1 128 ? -4.479 6.212 -6.716 1.00 96.50 128 GLU A CA 1
ATOM 1075 C C . GLU A 1 128 ? -5.096 7.460 -6.063 1.00 96.50 128 GLU A C 1
ATOM 1077 O O . GLU A 1 128 ? -5.834 7.380 -5.077 1.00 96.50 128 GLU A O 1
ATOM 1082 N N . LEU A 1 129 ? -4.895 8.635 -6.674 1.00 96.44 129 LEU A N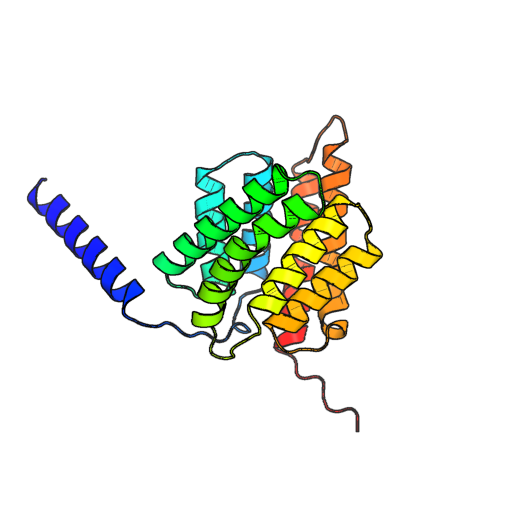 1
ATOM 1083 C CA . LEU A 1 129 ? -5.496 9.873 -6.172 1.00 96.44 129 LEU A CA 1
ATOM 1084 C C . LEU A 1 129 ? -7.031 9.807 -6.169 1.00 96.44 129 LEU A C 1
ATOM 1086 O O . LEU A 1 129 ? -7.680 10.346 -5.269 1.00 96.44 129 LEU A O 1
ATOM 1090 N N . THR A 1 130 ? -7.624 9.146 -7.166 1.00 97.31 130 THR A N 1
ATOM 1091 C CA . THR A 1 130 ? -9.079 8.994 -7.266 1.00 97.31 130 THR A CA 1
ATOM 1092 C C . THR A 1 130 ? -9.632 8.265 -6.050 1.00 97.31 130 THR A C 1
ATOM 1094 O O . THR A 1 130 ? -10.544 8.789 -5.401 1.00 97.31 130 THR A O 1
ATOM 1097 N N . TRP A 1 131 ? -9.078 7.104 -5.686 1.00 96.19 131 TRP A N 1
ATOM 1098 C CA . TRP A 1 131 ? -9.589 6.380 -4.524 1.00 96.19 131 TRP A CA 1
ATOM 1099 C C . TRP A 1 131 ? -9.294 7.129 -3.216 1.00 96.19 131 TRP A C 1
ATOM 1101 O O . TRP A 1 131 ? -10.150 7.121 -2.332 1.00 96.19 131 TRP A O 1
ATOM 1111 N N . TRP A 1 132 ? -8.189 7.884 -3.104 1.00 95.19 132 TRP A N 1
ATOM 1112 C CA . TRP A 1 132 ? -7.931 8.752 -1.937 1.00 95.19 132 TRP A CA 1
ATOM 1113 C C . TRP A 1 132 ? -9.042 9.790 -1.740 1.00 95.19 132 TRP A C 1
ATOM 1115 O O . TRP A 1 132 ? -9.547 9.986 -0.627 1.00 95.19 132 TRP A O 1
ATOM 1125 N N . VAL A 1 133 ? -9.441 10.461 -2.823 1.00 95.50 133 VAL A N 1
ATOM 1126 C CA . VAL A 1 133 ? -10.505 11.475 -2.808 1.00 95.50 133 VAL A CA 1
ATOM 1127 C C . VAL A 1 133 ? -11.860 10.846 -2.500 1.00 95.50 133 VAL A C 1
ATOM 1129 O O . VAL A 1 133 ? -12.622 11.390 -1.697 1.00 95.50 133 VAL A O 1
ATOM 1132 N N . VAL A 1 134 ? -12.168 9.702 -3.109 1.00 96.31 134 VAL A N 1
ATOM 1133 C CA . VAL A 1 134 ? -13.429 8.986 -2.880 1.00 96.31 134 VAL A CA 1
ATOM 1134 C C . VAL A 1 134 ? -13.521 8.463 -1.445 1.00 96.31 134 VAL A C 1
ATOM 1136 O O . VAL A 1 134 ? -14.553 8.644 -0.795 1.00 96.31 134 VAL A O 1
ATOM 1139 N N . HIS A 1 135 ? -12.432 7.909 -0.912 1.00 93.75 135 HIS A N 1
ATOM 1140 C CA . HIS A 1 135 ? -12.346 7.465 0.475 1.00 93.75 135 HIS A CA 1
ATOM 1141 C C . HIS A 1 135 ? -12.588 8.626 1.446 1.00 93.75 135 HIS A C 1
ATOM 1143 O O . HIS A 1 135 ? -13.415 8.518 2.352 1.00 93.75 135 HIS A O 1
ATOM 1149 N N . ARG A 1 136 ? -11.968 9.791 1.205 1.00 91.62 136 ARG A N 1
ATOM 1150 C CA . ARG A 1 136 ? -12.205 11.007 2.005 1.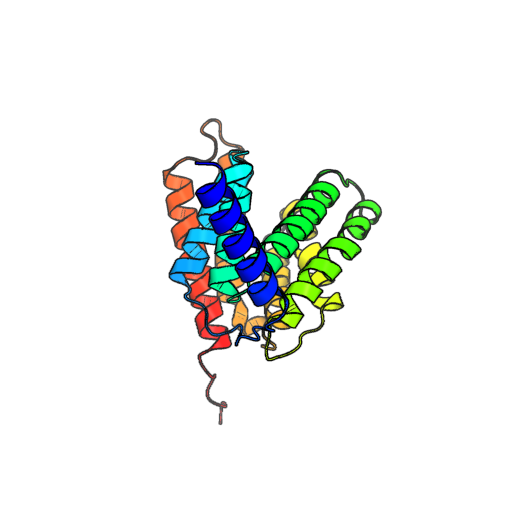00 91.62 136 ARG A CA 1
ATOM 1151 C C . ARG A 1 136 ? -13.669 11.460 1.982 1.00 91.62 136 ARG A C 1
ATOM 1153 O O . ARG A 1 136 ? -14.157 11.969 2.989 1.00 91.62 136 ARG A O 1
ATOM 1160 N N . LYS A 1 137 ? -14.372 11.260 0.862 1.00 93.06 137 LYS A N 1
ATOM 1161 C CA . LYS A 1 137 ? -15.814 11.533 0.718 1.00 93.06 137 LYS A CA 1
ATOM 1162 C C . LYS A 1 137 ? -16.710 10.460 1.352 1.00 93.06 137 LYS A C 1
ATOM 1164 O O . LYS A 1 137 ? -17.917 10.669 1.401 1.00 93.06 137 LYS A O 1
AT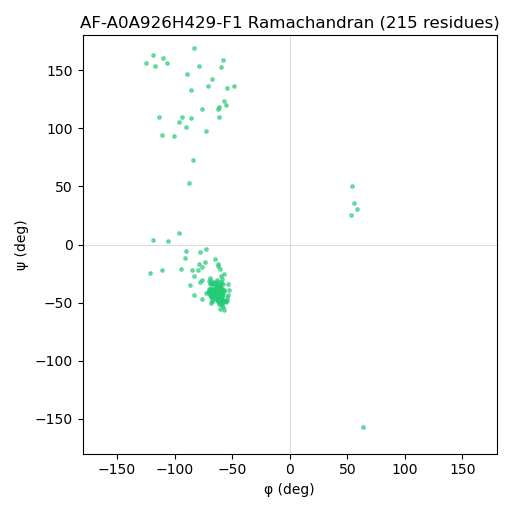OM 1169 N N . ARG A 1 138 ? -16.144 9.351 1.847 1.00 91.44 138 ARG A N 1
ATOM 1170 C CA . ARG A 1 138 ? -16.859 8.233 2.489 1.00 91.44 138 ARG A CA 1
ATOM 1171 C C . ARG A 1 138 ? -17.987 7.667 1.625 1.00 91.44 138 ARG A C 1
ATOM 1173 O O . ARG A 1 138 ? -19.112 7.514 2.088 1.00 91.44 138 ARG A O 1
ATOM 1180 N N . ASN A 1 139 ? -17.675 7.369 0.365 1.00 95.38 139 ASN A N 1
ATOM 1181 C CA . ASN A 1 139 ? -18.593 6.722 -0.572 1.00 95.38 139 ASN A CA 1
ATOM 1182 C C . ASN A 1 139 ? -18.099 5.292 -0.875 1.00 95.38 139 ASN A C 1
ATOM 1184 O O . ASN A 1 139 ? -17.243 5.145 -1.750 1.00 95.38 139 ASN A O 1
ATOM 1188 N N . PRO A 1 140 ? -18.589 4.256 -0.161 1.00 95.50 140 PRO A N 1
ATOM 1189 C CA . PRO A 1 140 ? -18.080 2.891 -0.303 1.00 95.50 140 PRO A CA 1
ATOM 1190 C C . PRO A 1 140 ? -18.247 2.298 -1.713 1.00 95.50 140 PRO A C 1
ATOM 1192 O O . PRO A 1 140 ? -17.243 1.846 -2.255 1.00 95.50 140 PRO A O 1
ATOM 1195 N N . PRO A 1 141 ? -19.415 2.385 -2.388 1.00 97.12 141 PRO A N 1
ATOM 1196 C CA . PRO A 1 141 ? -19.544 1.850 -3.749 1.00 97.12 141 PRO A CA 1
ATOM 1197 C C . PRO A 1 141 ? -18.572 2.486 -4.755 1.00 97.12 141 PRO A C 1
ATOM 1199 O O . PRO A 1 141 ? -17.987 1.806 -5.598 1.00 97.12 141 PRO A O 1
ATOM 1202 N N . ALA A 1 142 ? -18.359 3.803 -4.662 1.00 97.81 142 ALA A N 1
ATOM 1203 C CA . ALA A 1 142 ? -17.381 4.475 -5.513 1.00 97.81 142 ALA A CA 1
ATOM 1204 C C . ALA A 1 142 ? -15.935 4.100 -5.139 1.00 97.81 142 ALA A C 1
ATOM 1206 O O . ALA A 1 142 ? -15.065 4.097 -6.011 1.00 97.81 142 ALA A O 1
ATOM 1207 N N . LEU A 1 143 ? -15.671 3.814 -3.859 1.00 97.69 143 LEU A N 1
ATOM 1208 C CA . LEU A 1 143 ? -14.352 3.417 -3.369 1.00 97.69 143 LEU A CA 1
ATOM 1209 C C . LEU A 1 143 ? -13.976 2.034 -3.894 1.00 97.69 143 LEU A C 1
ATOM 1211 O O . LEU A 1 143 ? -12.875 1.872 -4.415 1.00 97.69 143 LEU A O 1
ATOM 1215 N N . GLU A 1 144 ? -14.903 1.078 -3.846 1.00 98.31 144 GLU A N 1
ATOM 1216 C CA . GLU A 1 144 ? -14.702 -0.255 -4.416 1.00 98.31 144 GLU A CA 1
ATOM 1217 C C . GLU A 1 144 ? -14.340 -0.166 -5.900 1.00 98.31 144 GLU A C 1
ATOM 1219 O O . GLU A 1 144 ? -13.337 -0.729 -6.342 1.00 98.31 144 GLU A O 1
ATOM 1224 N N . LYS A 1 145 ? -15.102 0.622 -6.668 1.00 98.25 145 LYS A N 1
ATOM 1225 C CA . LYS A 1 145 ? -14.799 0.845 -8.083 1.00 98.25 145 LYS A CA 1
ATOM 1226 C C . LYS A 1 145 ? -13.393 1.425 -8.277 1.00 98.25 145 LYS A C 1
ATOM 1228 O O . LYS A 1 145 ? -12.642 0.924 -9.107 1.00 98.25 145 LYS A O 1
ATOM 1233 N N . ALA A 1 146 ? -13.035 2.463 -7.522 1.00 97.94 146 ALA A N 1
ATOM 1234 C CA . ALA A 1 146 ? -11.749 3.139 -7.673 1.00 97.94 146 ALA A CA 1
ATOM 1235 C C . ALA A 1 146 ? -10.554 2.233 -7.312 1.00 9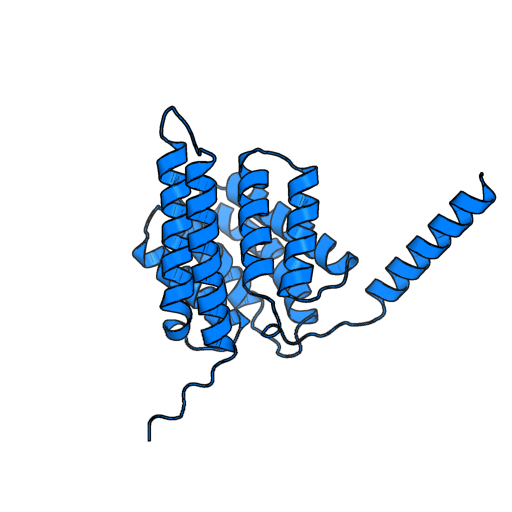7.94 146 ALA A C 1
ATOM 1237 O O . ALA A 1 146 ? -9.544 2.258 -8.011 1.00 97.94 146 ALA A O 1
ATOM 1238 N N . LEU A 1 147 ? -10.687 1.397 -6.276 1.00 98.06 147 LEU A N 1
ATOM 1239 C CA . LEU A 1 147 ? -9.671 0.413 -5.885 1.00 98.06 147 LEU A CA 1
ATOM 1240 C C . LEU A 1 147 ? -9.505 -0.695 -6.936 1.00 98.06 147 LEU A C 1
ATOM 1242 O O . LEU A 1 147 ? -8.386 -1.106 -7.237 1.00 98.06 147 LEU A O 1
ATOM 1246 N N . ALA A 1 148 ? -10.608 -1.180 -7.512 1.00 98.44 148 ALA A N 1
ATOM 1247 C CA . ALA A 1 148 ? -10.564 -2.172 -8.583 1.00 98.44 148 ALA A CA 1
ATOM 1248 C C . ALA A 1 148 ? -9.941 -1.605 -9.872 1.00 98.44 148 ALA A C 1
ATOM 1250 O O . ALA A 1 148 ? -9.161 -2.290 -10.536 1.00 98.44 148 ALA A O 1
ATOM 1251 N N . ASP A 1 149 ? -10.258 -0.350 -10.207 1.00 98.31 149 ASP A N 1
ATOM 1252 C CA . ASP A 1 149 ? -9.697 0.352 -11.364 1.00 98.31 149 ASP A CA 1
ATOM 1253 C C . ASP A 1 149 ? -8.177 0.543 -11.235 1.00 98.31 149 ASP A C 1
ATOM 1255 O O . ASP A 1 149 ? -7.461 0.381 -12.221 1.00 98.31 149 ASP A O 1
ATOM 1259 N N . GLU A 1 150 ? -7.664 0.846 -10.040 1.00 97.19 150 GLU A N 1
ATOM 1260 C CA . GLU A 1 150 ? -6.220 0.968 -9.799 1.00 97.19 150 GLU A CA 1
ATOM 1261 C C . GLU A 1 150 ? -5.488 -0.362 -10.047 1.00 97.19 150 GLU A C 1
ATOM 1263 O O . GLU A 1 150 ? -4.519 -0.420 -10.809 1.00 97.19 150 GLU A O 1
ATOM 1268 N N . MET A 1 151 ? -6.002 -1.459 -9.484 1.00 97.00 151 MET A N 1
ATOM 1269 C CA . MET A 1 151 ? -5.433 -2.795 -9.688 1.00 97.00 151 MET A CA 1
ATOM 1270 C C . MET A 1 151 ? -5.478 -3.220 -11.159 1.00 97.00 151 MET A C 1
ATOM 1272 O O . MET A 1 151 ? -4.526 -3.817 -11.663 1.00 97.00 151 MET A O 1
ATOM 1276 N N . ALA A 1 152 ? -6.549 -2.867 -11.874 1.00 97.44 152 ALA A N 1
ATOM 1277 C CA . ALA A 1 152 ? -6.673 -3.123 -13.305 1.00 97.44 152 ALA A CA 1
ATOM 1278 C C . ALA A 1 152 ? -5.572 -2.449 -14.128 1.00 97.44 152 ALA A C 1
ATOM 1280 O O . ALA A 1 152 ? -5.083 -3.031 -15.098 1.00 97.44 152 ALA A O 1
ATOM 1281 N N . VAL A 1 153 ? -5.170 -1.235 -13.739 1.00 97.06 153 VAL A N 1
ATOM 1282 C CA . VAL A 1 153 ? -4.066 -0.518 -14.387 1.00 97.06 153 VAL A CA 1
ATOM 1283 C C . VAL A 1 153 ? -2.740 -1.226 -14.133 1.00 97.06 153 VAL A C 1
ATOM 1285 O O . VAL A 1 153 ? -2.003 -1.458 -15.085 1.00 97.06 153 VAL A O 1
ATOM 1288 N N . ILE A 1 154 ? -2.453 -1.578 -12.877 1.00 95.12 154 ILE A N 1
ATOM 1289 C CA . ILE A 1 154 ? -1.154 -2.134 -12.466 1.00 95.12 154 ILE A CA 1
ATOM 1290 C C . ILE A 1 154 ? -0.936 -3.552 -13.013 1.00 95.12 154 ILE A C 1
ATOM 1292 O O . ILE A 1 154 ? 0.173 -3.891 -13.414 1.00 95.12 154 ILE A O 1
ATOM 1296 N N . TYR A 1 155 ? -1.976 -4.391 -13.024 1.00 94.62 155 TYR A N 1
ATOM 1297 C CA . TYR A 1 155 ? -1.853 -5.819 -13.351 1.00 94.62 155 TYR A CA 1
ATOM 1298 C C . TYR A 1 155 ? -2.384 -6.203 -14.735 1.00 94.62 155 TYR A C 1
ATOM 1300 O O . TYR A 1 155 ? -2.385 -7.387 -15.071 1.00 94.62 155 TYR A O 1
ATOM 1308 N N . HIS A 1 156 ? -2.850 -5.235 -15.529 1.00 94.12 156 HIS A N 1
ATOM 1309 C CA . HIS A 1 156 ? -3.392 -5.463 -16.874 1.00 94.12 156 HIS A CA 1
ATOM 1310 C C . HIS A 1 156 ? -4.545 -6.480 -16.923 1.00 94.12 156 HIS A C 1
ATOM 1312 O O . HIS A 1 156 ? -4.678 -7.240 -17.881 1.00 94.12 156 HIS A O 1
ATOM 1318 N N . GLN A 1 157 ? -5.394 -6.491 -15.894 1.00 95.06 157 GLN A N 1
ATOM 1319 C CA . GLN A 1 157 ? -6.587 -7.338 -15.832 1.00 95.06 157 GLN A CA 1
ATOM 1320 C C . GLN A 1 157 ? -7.859 -6.480 -15.785 1.00 95.06 157 GLN A C 1
ATOM 1322 O O . GLN A 1 157 ? -7.815 -5.338 -15.323 1.00 95.06 157 GLN A O 1
ATOM 1327 N N . PRO A 1 158 ? -9.014 -6.990 -16.242 1.00 96.56 158 PRO A N 1
ATOM 1328 C CA . PRO A 1 158 ? -10.289 -6.296 -16.100 1.00 96.56 158 PRO A CA 1
ATOM 1329 C C . PRO A 1 158 ? -10.590 -5.920 -14.640 1.00 96.56 158 PRO A C 1
ATOM 1331 O O . PRO A 1 158 ? -10.510 -6.764 -13.754 1.00 96.56 158 PRO A O 1
ATOM 1334 N N . ALA A 1 159 ? -11.049 -4.688 -14.384 1.00 97.12 159 ALA A N 1
ATOM 1335 C CA . ALA A 1 159 ? -11.392 -4.224 -13.028 1.00 97.12 159 ALA A CA 1
ATOM 1336 C C . ALA A 1 159 ? -12.392 -5.142 -12.302 1.00 97.12 159 ALA A C 1
ATOM 1338 O O . ALA A 1 159 ? -12.277 -5.371 -11.101 1.00 97.12 159 ALA A O 1
ATOM 1339 N N . ARG A 1 160 ? -13.330 -5.750 -13.042 1.00 96.69 160 ARG A N 1
ATOM 1340 C CA . ARG A 1 160 ? -14.288 -6.735 -12.504 1.00 96.69 160 ARG A CA 1
ATOM 1341 C C . ARG A 1 160 ? -13.621 -7.939 -11.825 1.00 96.69 160 ARG A C 1
ATOM 1343 O O . ARG A 1 160 ? -14.229 -8.543 -10.949 1.00 96.69 160 ARG A O 1
ATOM 1350 N N . ASP A 1 161 ? -12.389 -8.281 -12.199 1.00 97.00 161 ASP A N 1
ATOM 1351 C CA . ASP A 1 161 ? -11.655 -9.406 -11.612 1.00 97.00 161 ASP A CA 1
ATOM 1352 C C . ASP A 1 161 ? -11.104 -9.048 -10.221 1.00 97.00 161 ASP A C 1
ATOM 1354 O O . ASP A 1 161 ? -10.884 -9.932 -9.397 1.00 97.00 161 ASP A O 1
ATOM 1358 N N . PHE A 1 162 ? -10.993 -7.752 -9.907 1.00 98.00 162 PHE A N 1
ATOM 1359 C CA . PHE A 1 162 ? -10.581 -7.229 -8.601 1.00 98.00 162 PHE A CA 1
ATOM 1360 C C . PHE A 1 162 ? -11.748 -6.860 -7.679 1.00 98.00 162 PHE A C 1
ATOM 1362 O O . PHE A 1 162 ? -11.516 -6.284 -6.616 1.00 98.00 162 PHE A O 1
ATOM 1369 N N . ALA A 1 163 ? -12.992 -7.215 -8.023 1.00 97.62 163 ALA A N 1
ATOM 1370 C CA . ALA A 1 163 ? -14.164 -6.882 -7.209 1.00 97.62 163 ALA A CA 1
ATOM 1371 C C . ALA A 1 163 ? -14.025 -7.369 -5.753 1.00 97.62 163 ALA A C 1
ATOM 1373 O O . ALA A 1 163 ? -14.249 -6.606 -4.819 1.00 97.62 163 ALA A O 1
ATOM 1374 N N . GLY A 1 164 ? -13.562 -8.608 -5.546 1.00 97.88 164 GLY A N 1
ATOM 1375 C CA . GLY A 1 164 ? -13.345 -9.133 -4.194 1.00 97.88 164 GLY A CA 1
ATOM 1376 C C . GLY A 1 164 ? -12.202 -8.431 -3.450 1.00 97.88 164 GLY A C 1
ATOM 1377 O O . GLY A 1 164 ? -12.324 -8.175 -2.259 1.00 97.88 164 GLY A O 1
ATOM 1378 N N . TYR A 1 165 ? -11.107 -8.075 -4.138 1.00 98.31 165 TYR A N 1
ATOM 1379 C CA . TYR A 1 165 ? -10.029 -7.278 -3.529 1.00 98.31 165 TYR A CA 1
ATOM 1380 C C . TYR A 1 165 ? -10.576 -5.945 -3.007 1.00 98.31 165 TYR A C 1
ATOM 1382 O O . TYR A 1 165 ? -10.351 -5.584 -1.848 1.00 98.31 165 TYR A O 1
ATOM 1390 N N . ALA A 1 166 ? -11.328 -5.253 -3.860 1.00 98.31 166 ALA A N 1
ATOM 1391 C CA . ALA A 1 166 ? -11.858 -3.931 -3.588 1.00 98.31 166 ALA A CA 1
ATOM 1392 C C . ALA A 1 166 ? -12.923 -3.923 -2.482 1.00 98.31 166 ALA A C 1
ATOM 1394 O O . ALA A 1 166 ? -12.878 -3.043 -1.621 1.00 98.31 166 ALA A O 1
ATOM 1395 N N . ALA A 1 167 ? -13.825 -4.908 -2.468 1.00 98.56 167 ALA A N 1
ATOM 1396 C CA . ALA A 1 167 ? -14.863 -5.047 -1.448 1.00 98.56 167 ALA A CA 1
ATOM 1397 C C . ALA A 1 167 ? -14.256 -5.215 -0.046 1.00 98.56 167 ALA A C 1
ATOM 1399 O O . ALA A 1 167 ? -14.482 -4.382 0.832 1.00 98.56 167 ALA A O 1
ATOM 1400 N N . TYR A 1 168 ? -13.383 -6.212 0.146 1.00 98.69 168 TYR A N 1
ATOM 1401 C CA . TYR A 1 168 ? -12.759 -6.458 1.452 1.00 98.69 168 TYR A CA 1
ATOM 1402 C C . TYR A 1 168 ? -11.886 -5.289 1.924 1.00 98.69 168 TYR A C 1
ATOM 1404 O O . TYR A 1 168 ? -11.878 -4.946 3.107 1.00 98.69 168 TYR A O 1
ATOM 1412 N N . ARG A 1 169 ? -11.158 -4.635 1.008 1.00 98.31 169 ARG A N 1
ATOM 1413 C CA . ARG A 1 169 ? -10.345 -3.457 1.349 1.00 98.31 169 ARG A CA 1
ATOM 1414 C C . ARG A 1 169 ? -11.215 -2.267 1.750 1.00 98.31 169 ARG A C 1
ATOM 1416 O O . ARG A 1 169 ? -10.880 -1.572 2.707 1.00 98.31 169 ARG A O 1
ATOM 1423 N N . THR A 1 170 ? -12.329 -2.051 1.055 1.00 98.56 170 THR A N 1
ATOM 1424 C CA . THR A 1 170 ? -13.306 -1.010 1.399 1.00 98.56 170 THR A CA 1
ATOM 1425 C C . THR A 1 170 ? -13.904 -1.262 2.776 1.00 98.56 170 THR A C 1
ATOM 1427 O O . THR A 1 170 ? -13.916 -0.354 3.607 1.00 98.56 170 THR A O 1
ATOM 1430 N N . GLU A 1 171 ? -14.314 -2.496 3.062 1.00 98.44 171 GLU A N 1
ATOM 1431 C CA . GLU A 1 171 ? -14.836 -2.886 4.372 1.00 98.44 171 GLU A CA 1
ATOM 1432 C C . GLU A 1 171 ? -13.811 -2.634 5.489 1.00 98.44 171 GLU A C 1
ATOM 1434 O O . GLU A 1 171 ? -14.139 -2.011 6.501 1.00 98.44 171 GLU A O 1
ATOM 1439 N N . ALA A 1 172 ? -12.542 -2.999 5.271 1.00 97.88 172 ALA A N 1
ATOM 1440 C CA . ALA A 1 172 ? -11.460 -2.738 6.221 1.00 97.88 172 ALA A CA 1
ATOM 1441 C C . ALA A 1 172 ? -11.273 -1.235 6.499 1.00 97.88 172 ALA A C 1
ATOM 1443 O O . ALA A 1 172 ? -11.135 -0.820 7.656 1.00 97.88 172 ALA A O 1
ATOM 1444 N N . MET A 1 173 ? -11.303 -0.399 5.452 1.00 96.12 173 MET A N 1
ATOM 1445 C CA . MET A 1 173 ? -11.221 1.060 5.588 1.00 96.12 173 MET A CA 1
ATOM 1446 C C . MET A 1 173 ? -12.412 1.622 6.371 1.00 96.12 173 MET A C 1
ATOM 1448 O O . MET A 1 173 ? -12.224 2.440 7.274 1.00 96.12 173 MET A O 1
ATOM 1452 N N . MET A 1 174 ? -13.631 1.159 6.078 1.00 97.00 174 MET A N 1
ATOM 1453 C CA . MET A 1 174 ? -14.853 1.626 6.742 1.00 97.00 174 MET A CA 1
ATOM 1454 C C . MET A 1 174 ? -14.934 1.195 8.204 1.00 97.00 174 MET A C 1
ATOM 1456 O O . MET A 1 174 ? -15.334 2.003 9.051 1.00 97.00 174 MET A O 1
ATOM 1460 N N . LEU A 1 175 ? -14.502 -0.027 8.523 1.00 97.06 175 LEU A N 1
ATOM 1461 C CA . LEU A 1 175 ? -14.390 -0.512 9.897 1.00 97.06 175 LEU A CA 1
ATOM 1462 C C . LEU A 1 175 ? -13.436 0.374 10.701 1.00 97.06 175 LEU A C 1
ATOM 1464 O O . LEU A 1 175 ? -13.802 0.874 11.766 1.00 97.06 175 LEU A O 1
ATOM 1468 N N . ARG A 1 176 ? -12.238 0.632 10.166 1.00 95.12 176 ARG A N 1
ATOM 1469 C CA . ARG A 1 176 ? -11.242 1.502 10.800 1.00 95.12 176 ARG A CA 1
ATOM 1470 C C . ARG A 1 176 ? -11.790 2.912 11.031 1.00 95.12 176 ARG A C 1
ATOM 1472 O O . ARG A 1 176 ? -11.643 3.462 12.123 1.00 95.12 176 ARG A O 1
ATOM 1479 N N . ASP A 1 177 ? -12.418 3.500 10.014 1.00 93.75 177 ASP A N 1
ATOM 1480 C CA . ASP A 1 177 ? -12.957 4.863 10.062 1.00 93.75 177 ASP A CA 1
ATOM 1481 C C . ASP A 1 177 ? -14.123 5.011 11.041 1.00 93.75 177 ASP A C 1
ATOM 1483 O O . ASP A 1 177 ? -14.286 6.067 11.660 1.00 93.75 177 ASP A O 1
ATOM 1487 N N . SER A 1 178 ? -14.939 3.969 11.177 1.00 95.94 178 SER A N 1
ATOM 1488 C CA . SER A 1 178 ? -16.062 3.939 12.112 1.00 95.94 178 SER A CA 1
ATOM 1489 C C . SER A 1 178 ? -15.572 3.727 13.541 1.00 95.94 178 SER A C 1
ATOM 1491 O O . SER A 1 178 ? -15.942 4.500 14.424 1.00 95.94 178 SER A O 1
ATOM 1493 N N . ALA A 1 179 ? -14.669 2.766 13.761 1.00 96.19 179 ALA A N 1
ATOM 1494 C CA . ALA A 1 179 ? -14.070 2.495 15.068 1.00 96.19 179 ALA A CA 1
ATOM 1495 C C . ALA A 1 179 ? -13.325 3.717 15.629 1.00 96.19 179 ALA A C 1
ATOM 1497 O O . ALA A 1 179 ? -13.473 4.048 16.804 1.00 96.19 179 ALA A O 1
ATOM 1498 N N . ALA A 1 180 ? -12.611 4.463 14.776 1.00 93.19 180 ALA A N 1
ATOM 1499 C CA . ALA A 1 180 ? -11.893 5.678 15.167 1.00 93.19 180 ALA A CA 1
ATOM 1500 C C . ALA A 1 180 ? -12.793 6.814 15.699 1.00 93.19 180 ALA A C 1
ATOM 1502 O O . ALA A 1 180 ? -12.280 7.745 16.315 1.00 93.19 180 ALA A O 1
ATOM 1503 N N . LYS A 1 181 ? -14.110 6.768 15.454 1.00 94.25 181 LYS A N 1
ATOM 1504 C CA . LYS A 1 181 ? -15.080 7.743 15.989 1.00 94.25 181 LYS A CA 1
ATOM 1505 C C . LYS A 1 181 ? -15.670 7.323 17.332 1.00 94.25 181 LYS A C 1
ATOM 1507 O O . LYS A 1 181 ? -16.364 8.117 17.960 1.00 94.25 181 LYS A O 1
ATOM 1512 N N . THR A 1 182 ? -15.454 6.078 17.745 1.00 95.25 182 THR A N 1
ATOM 1513 C CA . THR A 1 182 ? -15.936 5.583 19.034 1.00 95.25 182 THR A CA 1
ATOM 1514 C C . THR A 1 182 ? -15.014 6.060 20.162 1.00 95.25 182 THR A C 1
ATOM 1516 O O . THR A 1 182 ? -13.823 6.267 19.917 1.00 95.25 182 THR A O 1
ATOM 1519 N N . PRO A 1 183 ? -15.505 6.189 21.409 1.00 93.56 183 PRO A N 1
ATOM 1520 C CA . PRO A 1 183 ? -14.658 6.545 22.551 1.00 93.56 183 PRO A CA 1
ATOM 1521 C C . PRO A 1 183 ? -13.502 5.566 22.798 1.00 93.56 183 PRO A C 1
ATOM 1523 O O . PRO A 1 183 ? -12.446 5.970 23.274 1.00 93.56 183 PRO A O 1
ATOM 1526 N N . ALA A 1 184 ? -13.685 4.288 22.449 1.00 92.12 184 ALA A N 1
ATOM 1527 C CA . ALA A 1 184 ? -12.652 3.260 22.574 1.00 92.12 184 ALA A CA 1
ATOM 1528 C C . ALA A 1 184 ? -11.543 3.383 21.510 1.00 92.12 184 ALA A C 1
ATOM 1530 O O . ALA A 1 184 ? -10.480 2.779 21.653 1.00 92.12 184 ALA A O 1
ATOM 1531 N N . GLY A 1 185 ? -11.777 4.156 20.443 1.00 93.62 185 GLY A N 1
ATOM 1532 C CA . GLY A 1 185 ? -10.898 4.217 19.282 1.00 93.62 185 GLY A CA 1
ATOM 1533 C C . GLY A 1 185 ? -10.813 2.879 18.540 1.00 93.62 185 GLY A C 1
ATOM 1534 O O . GLY A 1 185 ? -11.703 2.034 18.617 1.00 93.62 185 GLY A O 1
ATOM 1535 N N . VAL A 1 186 ? -9.729 2.683 17.787 1.00 94.81 186 VAL A N 1
ATOM 1536 C CA . VAL A 1 186 ? -9.483 1.424 17.066 1.00 94.81 186 VAL A CA 1
ATOM 1537 C C . VAL A 1 186 ? -8.795 0.436 18.008 1.00 94.81 186 VAL A C 1
ATOM 1539 O O . VAL A 1 186 ? -7.625 0.607 18.352 1.00 94.81 186 VAL A O 1
ATOM 1542 N N . THR A 1 187 ? -9.523 -0.594 18.430 1.00 96.38 187 THR A N 1
ATOM 1543 C CA . THR A 1 187 ? -9.046 -1.596 19.397 1.00 96.38 187 THR A CA 1
ATOM 1544 C C . THR A 1 187 ? -8.203 -2.695 18.740 1.00 96.38 187 THR A C 1
ATOM 1546 O O . THR A 1 187 ? -8.185 -2.843 17.517 1.00 96.38 187 THR A O 1
ATOM 1549 N N . ALA A 1 188 ? -7.538 -3.525 19.552 1.00 95.69 188 ALA A N 1
ATOM 1550 C CA . ALA A 1 188 ? -6.823 -4.709 19.065 1.00 95.69 188 ALA A CA 1
ATOM 1551 C C . ALA A 1 188 ? -7.746 -5.693 18.321 1.00 95.69 188 ALA A C 1
ATOM 1553 O O . ALA A 1 188 ? -7.354 -6.227 17.287 1.00 95.69 188 ALA A O 1
ATOM 1554 N N . ALA A 1 189 ? -8.988 -5.869 18.790 1.00 97.19 189 ALA A N 1
ATOM 1555 C CA . ALA A 1 189 ? -9.984 -6.691 18.107 1.00 97.19 189 ALA A CA 1
ATOM 1556 C C . ALA A 1 189 ? -10.346 -6.113 16.729 1.00 97.19 189 ALA A C 1
ATOM 1558 O O . ALA A 1 189 ? -10.426 -6.851 15.753 1.00 97.19 189 ALA A O 1
ATOM 1559 N N . ASN A 1 190 ? -10.475 -4.783 16.611 1.00 97.44 190 ASN A N 1
ATOM 1560 C CA . ASN A 1 190 ? -10.689 -4.158 15.303 1.00 97.44 190 ASN A CA 1
ATOM 1561 C C . ASN A 1 190 ? -9.501 -4.392 14.366 1.00 97.44 190 ASN A C 1
ATOM 1563 O O . ASN A 1 190 ? -9.708 -4.690 13.195 1.00 97.44 190 ASN A O 1
ATOM 1567 N N . TRP A 1 191 ? -8.268 -4.288 14.870 1.00 96.69 191 TRP A N 1
ATOM 1568 C CA . TRP A 1 191 ? -7.072 -4.576 14.075 1.00 96.69 191 TRP A CA 1
ATOM 1569 C C . TRP A 1 191 ? -6.994 -6.032 13.620 1.00 96.69 191 TRP A C 1
ATOM 1571 O O . TRP A 1 191 ? -6.568 -6.283 12.495 1.00 96.69 191 TRP A O 1
ATOM 1581 N N . GLN A 1 192 ? -7.452 -6.976 14.443 1.00 97.69 192 GLN A N 1
ATOM 1582 C CA . GLN A 1 192 ? -7.561 -8.376 14.044 1.00 97.69 192 GLN A CA 1
ATOM 1583 C C . GLN A 1 192 ? -8.550 -8.550 12.881 1.00 97.69 192 GLN A C 1
ATOM 1585 O O . GLN A 1 192 ? -8.188 -9.135 11.863 1.00 97.69 192 GLN A O 1
ATOM 1590 N N . THR A 1 193 ? -9.750 -7.973 12.972 1.00 98.19 193 THR A N 1
ATOM 1591 C CA . THR A 1 193 ? -10.732 -8.033 11.876 1.00 98.19 193 THR A CA 1
ATOM 1592 C C . THR A 1 193 ? -10.224 -7.332 10.609 1.00 98.19 193 THR A C 1
ATOM 1594 O O . THR A 1 193 ? -10.393 -7.843 9.506 1.00 98.19 193 THR A O 1
ATOM 1597 N N . ILE A 1 194 ? -9.539 -6.189 10.740 1.00 97.38 194 ILE A N 1
ATOM 1598 C CA . ILE A 1 194 ? -8.896 -5.505 9.604 1.00 97.38 194 ILE A CA 1
ATOM 1599 C C . ILE A 1 194 ? -7.848 -6.416 8.946 1.00 97.38 194 ILE A C 1
ATOM 1601 O O . ILE A 1 194 ? -7.799 -6.487 7.720 1.00 97.38 194 ILE A O 1
ATOM 1605 N N . ASN A 1 195 ? -7.045 -7.140 9.733 1.00 97.62 195 ASN A N 1
ATOM 1606 C CA . ASN A 1 195 ? -6.068 -8.094 9.208 1.00 97.62 195 ASN A CA 1
ATOM 1607 C C . ASN A 1 195 ? -6.733 -9.227 8.412 1.00 97.62 195 ASN A C 1
ATOM 1609 O O . ASN A 1 195 ? -6.249 -9.607 7.345 1.00 97.62 195 ASN A O 1
ATOM 1613 N N . GLU A 1 196 ? -7.841 -9.768 8.918 1.00 98.38 196 GLU A N 1
ATOM 1614 C CA . GLU A 1 196 ? -8.616 -10.818 8.247 1.00 98.38 196 GLU A CA 1
ATOM 1615 C C . GLU A 1 196 ? -9.183 -10.315 6.909 1.00 98.38 196 GLU A C 1
ATOM 1617 O O . GLU A 1 196 ? -8.995 -10.961 5.874 1.00 98.38 196 GLU A O 1
ATOM 1622 N N . LEU A 1 197 ? -9.770 -9.114 6.895 1.00 98.62 197 LEU A N 1
ATOM 1623 C CA . LEU A 1 197 ? -10.280 -8.473 5.679 1.00 98.62 197 LEU A CA 1
ATOM 1624 C C . LEU A 1 197 ? -9.166 -8.201 4.659 1.00 98.62 197 LEU A C 1
ATOM 1626 O O . LEU A 1 197 ? -9.306 -8.537 3.483 1.00 98.62 197 LEU A O 1
ATOM 1630 N N . LEU A 1 198 ? -8.026 -7.649 5.084 1.00 97.81 198 LEU A N 1
ATOM 1631 C CA . LEU A 1 198 ? -6.891 -7.414 4.186 1.00 97.81 198 LEU A CA 1
ATOM 1632 C C . LEU A 1 198 ? -6.280 -8.728 3.679 1.00 97.81 198 LEU A C 1
ATOM 1634 O O . LEU A 1 198 ? -5.859 -8.799 2.525 1.00 97.81 198 LEU A O 1
ATOM 1638 N N . THR A 1 199 ? -6.303 -9.796 4.478 1.00 98.31 199 THR A N 1
ATOM 1639 C CA . THR A 1 199 ? -5.895 -11.137 4.033 1.00 98.31 199 THR A CA 1
ATOM 1640 C C . THR A 1 199 ? -6.789 -11.638 2.903 1.00 98.31 199 THR A C 1
ATOM 1642 O O . THR A 1 199 ? -6.280 -12.056 1.860 1.00 98.31 199 THR A O 1
ATOM 1645 N N . LEU A 1 200 ? -8.111 -11.544 3.060 1.00 98.50 200 LEU A N 1
ATOM 1646 C CA . LEU A 1 200 ? -9.065 -11.925 2.014 1.00 98.50 200 LEU A CA 1
ATOM 1647 C C . LEU A 1 200 ? -8.925 -11.042 0.767 1.00 98.50 200 LEU A C 1
ATOM 1649 O O . LEU A 1 200 ? -8.960 -11.548 -0.359 1.00 98.50 200 LEU A O 1
ATOM 1653 N N . SER A 1 201 ? -8.693 -9.742 0.962 1.00 98.44 201 SER A N 1
ATOM 1654 C CA . SER A 1 201 ? -8.445 -8.776 -0.110 1.00 98.44 201 SER A CA 1
ATOM 1655 C C . SER A 1 201 ? -7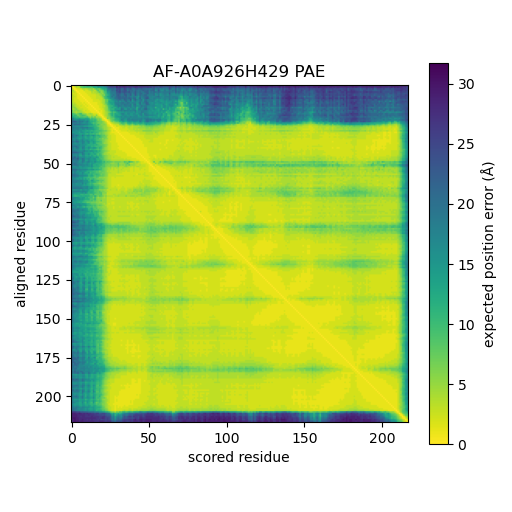.243 -9.191 -0.968 1.00 98.44 201 SER A C 1
ATOM 1657 O O . SER A 1 201 ? -7.390 -9.418 -2.174 1.00 98.44 201 SER A O 1
ATOM 1659 N N . TRP A 1 202 ? -6.073 -9.396 -0.356 1.00 97.62 202 TRP A N 1
ATOM 1660 C CA . TRP A 1 202 ? -4.848 -9.768 -1.072 1.00 97.62 202 TRP A CA 1
ATOM 1661 C C . TRP A 1 202 ? -4.896 -11.177 -1.668 1.00 97.62 202 TRP A C 1
ATOM 1663 O O . TRP A 1 202 ? -4.363 -11.394 -2.755 1.00 97.62 202 TRP A O 1
ATOM 1673 N N . GLN A 1 203 ? -5.572 -12.131 -1.022 1.00 97.69 203 GLN A N 1
ATOM 1674 C CA . GLN A 1 203 ? -5.829 -13.447 -1.619 1.00 97.69 203 GLN A CA 1
ATOM 1675 C C . GLN A 1 203 ? -6.708 -13.347 -2.871 1.00 97.69 203 GLN A C 1
ATOM 1677 O O . GLN A 1 203 ? -6.460 -14.046 -3.854 1.00 97.69 203 GLN A O 1
ATOM 1682 N N . SER A 1 204 ? -7.723 -12.480 -2.851 1.00 97.94 204 SER A N 1
ATOM 1683 C CA . SER A 1 204 ? -8.582 -12.234 -4.009 1.00 97.94 204 SER A CA 1
ATOM 1684 C C . SER A 1 204 ? -7.798 -11.619 -5.170 1.00 97.94 204 SER A C 1
ATOM 1686 O O . SER A 1 204 ? -7.863 -12.132 -6.286 1.00 97.94 204 SER A O 1
ATOM 1688 N N . ALA A 1 205 ? -6.969 -10.604 -4.894 1.00 97.12 205 ALA A N 1
ATOM 1689 C CA . ALA A 1 205 ? -6.065 -10.026 -5.890 1.00 97.12 205 ALA A CA 1
ATOM 1690 C C . ALA A 1 205 ? -5.093 -11.066 -6.461 1.00 97.12 205 ALA A C 1
ATOM 1692 O O . ALA A 1 205 ? -4.922 -11.147 -7.674 1.00 97.12 205 ALA A O 1
ATOM 1693 N N . TYR A 1 206 ? -4.497 -11.903 -5.606 1.00 96.56 206 TYR A N 1
ATOM 1694 C CA . TYR A 1 206 ? -3.578 -12.953 -6.041 1.00 96.56 206 TYR A CA 1
ATOM 1695 C C . TYR A 1 206 ? -4.250 -13.943 -7.000 1.00 96.56 206 TYR A C 1
ATOM 1697 O O . TYR A 1 206 ? -3.668 -14.293 -8.026 1.00 96.56 206 TYR A O 1
ATOM 1705 N N . ARG A 1 207 ? -5.489 -14.364 -6.705 1.00 96.06 207 ARG A N 1
ATOM 1706 C CA . ARG A 1 207 ? -6.275 -15.212 -7.615 1.00 96.06 207 ARG A CA 1
ATOM 1707 C C . ARG A 1 207 ? -6.561 -14.502 -8.935 1.00 96.06 207 ARG A C 1
ATOM 1709 O O . ARG A 1 207 ? -6.345 -15.104 -9.978 1.00 96.06 207 ARG A O 1
ATOM 1716 N N . ALA A 1 208 ? -6.976 -13.235 -8.893 1.00 95.69 208 ALA A N 1
ATOM 1717 C CA . ALA A 1 208 ? -7.293 -12.455 -10.089 1.00 95.69 208 ALA A CA 1
ATOM 1718 C C . ALA A 1 208 ? -6.111 -12.347 -11.067 1.00 95.69 208 ALA A C 1
ATOM 1720 O O . ALA A 1 208 ? -6.319 -12.347 -12.276 1.00 95.69 208 ALA A O 1
ATOM 1721 N N . VAL A 1 209 ? -4.876 -12.284 -10.560 1.00 94.50 209 VAL A N 1
ATOM 1722 C CA . VAL A 1 209 ? -3.685 -12.115 -11.410 1.00 94.50 209 VAL A CA 1
ATOM 1723 C C . VAL A 1 209 ? -2.997 -13.430 -11.791 1.00 94.50 209 VAL A C 1
ATOM 1725 O O . VAL A 1 209 ? -2.282 -13.457 -12.791 1.00 94.50 209 VAL A O 1
ATOM 1728 N N . ASN A 1 210 ? -3.206 -14.517 -11.037 1.00 93.19 210 ASN A N 1
ATOM 1729 C CA . ASN A 1 210 ? -2.521 -15.800 -11.263 1.00 93.19 210 ASN A CA 1
ATOM 1730 C C . ASN A 1 210 ? -3.420 -16.934 -11.771 1.00 93.19 210 ASN A C 1
ATOM 1732 O O . ASN A 1 210 ? -2.912 -17.890 -12.354 1.00 93.19 210 ASN A O 1
ATOM 1736 N N . GLN A 1 211 ? -4.734 -16.872 -11.565 1.00 85.31 211 GLN A N 1
ATOM 1737 C CA . GLN A 1 211 ? -5.646 -17.900 -12.063 1.00 85.31 211 GLN A CA 1
ATOM 1738 C C . GLN A 1 211 ? -6.222 -17.433 -13.399 1.00 85.31 211 GLN A C 1
ATOM 1740 O O . GLN A 1 211 ? -7.076 -16.551 -13.445 1.00 85.31 211 GLN A O 1
ATOM 1745 N N . GLN A 1 212 ? -5.741 -18.021 -14.500 1.00 57.31 212 GLN A N 1
ATOM 1746 C CA . GLN A 1 212 ? -6.357 -17.833 -15.812 1.00 57.31 212 GLN A CA 1
ATOM 1747 C C . GLN A 1 212 ? -7.834 -18.222 -15.722 1.00 57.31 212 GLN A C 1
ATOM 1749 O O . GLN A 1 212 ? -8.168 -19.373 -15.436 1.00 57.31 212 GLN A O 1
ATOM 1754 N N . LYS A 1 213 ? -8.731 -17.274 -16.009 1.00 55.66 213 LYS A N 1
ATOM 1755 C CA . LYS A 1 213 ? -10.096 -17.634 -16.385 1.00 55.66 213 LYS A CA 1
ATOM 1756 C C . LYS A 1 213 ? -9.983 -18.435 -17.675 1.00 55.66 213 LYS A C 1
ATOM 1758 O O . LYS A 1 213 ? -9.486 -17.917 -18.674 1.00 55.66 213 LYS A O 1
ATOM 1763 N N . SER A 1 214 ? -10.387 -19.703 -17.629 1.00 39.31 214 SER A N 1
ATOM 1764 C CA . SER A 1 214 ? -10.563 -20.501 -18.841 1.00 39.31 214 SER A CA 1
ATOM 1765 C C . SER A 1 214 ? -11.394 -19.680 -19.835 1.00 39.31 214 SER A C 1
ATOM 1767 O O . SER A 1 214 ? -12.352 -19.030 -19.396 1.00 39.31 214 SER A O 1
ATOM 1769 N N . PRO A 1 215 ? -11.035 -19.642 -21.132 1.00 40.31 215 PRO A N 1
ATOM 1770 C CA . PRO A 1 215 ? -11.892 -19.000 -22.110 1.00 40.31 215 PRO A CA 1
ATOM 1771 C C . PRO A 1 215 ? -13.253 -19.685 -22.020 1.00 40.31 215 PRO A C 1
ATOM 1773 O O . PRO A 1 215 ? -13.337 -20.909 -22.104 1.00 40.31 215 PRO A O 1
ATOM 1776 N N . VAL A 1 216 ? -14.297 -18.898 -21.772 1.00 44.97 216 VAL A N 1
ATOM 1777 C CA . VAL A 1 216 ? -15.670 -19.365 -21.942 1.00 44.97 216 VAL A CA 1
ATOM 1778 C C . VAL A 1 216 ? -15.786 -19.723 -23.422 1.00 44.97 216 VAL A C 1
ATOM 1780 O O . VAL A 1 216 ? -15.653 -18.841 -24.270 1.00 44.97 216 VAL A O 1
ATOM 1783 N N . SER A 1 217 ? -15.888 -21.024 -23.691 1.00 39.25 217 SER A N 1
ATOM 1784 C CA . SER A 1 217 ? -16.167 -21.617 -25.001 1.00 39.25 217 SER A CA 1
ATOM 1785 C C . SER A 1 217 ? -17.513 -21.163 -25.536 1.00 39.25 217 SER A C 1
ATOM 1787 O O . SER A 1 217 ? -18.461 -21.173 -24.714 1.00 39.25 217 SER A O 1
#

Sequence (217 aa):
MKRTVILLLLLTITYLAIDTIWPRTSNLRDFKPADVARLDTEMWQSYYDRKQAKLIWQLVSLFRAQYRASWVDATRMAYQAGRAAFVFKNGKTPADYERVIPYLETYFTLFERQSREPFDVRRAARTELTWWVVHRKRNPPALEKALADEMAVIYHQPARDFAGYAAYRTEAMMLRDSAAKTPAGVTAANWQTINELLTLSWQSAYRAVNQQKSPVS

pLDDT: mean 88.13, std 13.45, range [39.25, 98.69]

Foldseek 3Di:
DVVVVVVVVVVVVVLVVCLVVDQAADALLPADLLQLLVLVLQLVVCVVVVVVVSNLVSQLSNCCRRLVHRSVLSNLLSVLVVVLVVQCVPDDDPVSNVVSLVSQLSNLVSRQSNHPDHFDSNQLSVLVSQLVVVLVVVDLVSNLQSVLSNLCRVQVAPSVLLSQLSNLQSVLSVLQVVQCPDPVHCDPVNSVSSSVSSSRNSVSSSCSRPPDDDPPD

Solvent-accessible surface area (backbone atoms only — not comparable to full-atom values): 10949 Å² total; per-residue (Å²): 109,73,68,60,53,52,50,52,49,49,52,49,52,51,47,54,47,51,51,68,71,51,85,58,62,30,64,64,72,76,42,51,34,64,61,35,16,51,32,51,43,54,27,52,52,24,57,77,69,63,37,60,72,60,24,53,54,29,43,27,49,29,39,31,50,38,41,62,37,39,74,65,56,16,46,54,32,42,52,26,50,50,51,23,51,54,46,44,69,72,33,87,47,76,75,40,45,58,69,20,41,69,31,33,34,52,25,35,47,60,51,36,68,22,31,74,65,83,48,60,32,66,58,36,27,49,28,51,52,47,25,55,54,32,50,74,68,70,39,64,76,62,24,25,51,28,47,11,47,27,50,19,46,66,68,75,44,65,36,77,56,24,46,57,22,16,46,29,44,44,50,32,52,51,51,51,62,54,32,55,73,41,96,81,35,70,43,74,68,53,52,50,53,34,34,52,27,31,30,53,9,33,45,34,40,47,43,51,69,69,52,79,75,74,79,86,126

Secondary structure (DSSP, 8-state):
-HHHHHHHHHHHHHHHHHHHHS---B-TT---HHHHHHHHHHHHHHHHTT-HHHHHHHHHHHHHHHH---HHHHHHHHHHHHHHHHHHHH--SHHHHHTTHHHHHHHHHHHHTTBSS---HHHHHHHHHHHHHHHHTT-HHHHHHHHHHHHHHHH-S-GGGGHHHHHHHHHHHHHHHHHTTSTT-S-HHHHHHHHHHHHHHHHHHHHHHHSPPPP--

Radius of gyration: 18.5 Å; Cα contacts (8 Å, |Δi|>4): 264; chains: 1; bounding box: 59×44×48 Å